Protein AF-Q08ZK6-F1 (afdb_monomer_lite)

Radius of gyration: 19.92 Å; chains: 1; bounding box: 46×36×58 Å

InterPro domains:
  IPR011989 Armadillo-like helical [G3DSA:1.25.10.10] (2-186)
  IPR016024 Armadillo-type fold [SSF48371] (41-168)

pLDDT: mean 95.24, std 6.04, range [53.47, 98.88]

Secondary structure (DSSP, 8-state):
---HHHHHHHHGGGG---SSHHHHHHHHHHHHHHHHTTGGGGHHHHHHHHHH-SS-HHHHHHHHHHHS-HHHHHHHHHHHHHHHTTS--S-SHHHHHHHHHHTT---TTHHHHHGGGGG-S-HHHHHHHHHHHGGGT-GGGHHHHHHHHH-TTS-HHHHHHHHHHHHHHT-B-TTTHHHHHHH--TTEEE-TTSBEEEPP-

Sequence (201 aa):
MKYPEAVTVLLARFTITVDPLTTDADEKEHVFGLIKGFGKDAIAPLQDFLRKSDQAASWALRLLGELLSEPEVIGVCVDTLTHLSTHYTRDPEKKVVLLHHVTDKQDPRIAPAVLPFLEDMSDDVKIAALKALAPMNHEPAREPILRLLTADDTARRVQTAALAALQSSGFGVQGYREKVEALLVDPYVLDKQGVVVKRQA

Foldseek 3Di:
DDDLVVLLVLLVLQVDQDPPNVVSVVSNVVSLVVLLVVAPSNLVSLLVCLQPPPPDLVSSLVSCVSRDDPVVSLVSLLVSLQVPLPDDDPDCVSLLNSLQSLAPPDDPSVLVSLLSQLVPPDLSSVLSSLRRCLQVLPVVNLVSLLCLLQPPPRDPVSNVSSLVSQQSSQRACPPCQVSVQVRDDPQWDQDPRRGIHGPDD

Organism: Stigmatella aurantiaca (strain DW4/3-1) (NCBI:txid378806)

Structure (mmCIF, N/CA/C/O backbone):
data_AF-Q08ZK6-F1
#
_entry.id   AF-Q08ZK6-F1
#
loop_
_atom_site.group_PDB
_atom_site.id
_atom_site.type_symbol
_atom_site.label_atom_id
_atom_site.label_alt_id
_atom_site.label_comp_id
_atom_site.label_asym_id
_atom_site.label_entity_id
_atom_site.label_seq_id
_atom_site.pdbx_PDB_ins_code
_atom_site.Cartn_x
_atom_site.Cartn_y
_atom_site.Cartn_z
_atom_site.occupancy
_atom_site.B_iso_or_equiv
_atom_site.auth_seq_id
_atom_site.auth_comp_id
_atom_site.auth_asym_id
_atom_site.auth_atom_id
_atom_site.pdbx_PDB_model_num
ATOM 1 N N . MET A 1 1 ? 25.333 -1.540 -29.592 1.00 53.47 1 MET A N 1
ATOM 2 C CA . MET A 1 1 ? 25.524 -0.300 -28.811 1.00 53.47 1 MET A CA 1
ATOM 3 C C . MET A 1 1 ? 24.286 -0.134 -27.946 1.00 53.47 1 MET A C 1
ATOM 5 O O . MET A 1 1 ? 23.197 -0.184 -28.501 1.00 53.47 1 MET A O 1
ATOM 9 N N . LYS A 1 2 ? 24.422 -0.078 -26.617 1.00 63.12 2 LYS A N 1
ATOM 10 C CA . LYS A 1 2 ? 23.295 0.185 -25.711 1.00 63.12 2 LYS A CA 1
ATOM 11 C C . LYS A 1 2 ? 23.270 1.689 -25.457 1.00 63.12 2 LYS A C 1
ATOM 13 O O . LYS A 1 2 ? 24.250 2.212 -24.939 1.00 63.12 2 LYS A O 1
ATOM 18 N N . TYR A 1 3 ? 22.207 2.365 -25.876 1.00 77.69 3 TYR A N 1
ATOM 19 C CA . TYR A 1 3 ? 21.992 3.784 -25.590 1.00 77.69 3 TYR A CA 1
ATOM 20 C C . TYR A 1 3 ? 21.091 3.875 -24.356 1.00 77.69 3 TYR A C 1
ATOM 22 O O . TYR A 1 3 ? 19.959 3.394 -24.439 1.00 77.69 3 TYR A O 1
ATOM 30 N N . PRO A 1 4 ? 21.555 4.408 -23.213 1.00 66.75 4 PRO A N 1
ATOM 31 C CA . PRO A 1 4 ? 20.736 4.520 -22.003 1.00 66.75 4 PRO A CA 1
ATOM 32 C C . PRO A 1 4 ? 19.403 5.249 -22.239 1.00 66.75 4 PRO A C 1
ATOM 34 O O . PRO A 1 4 ? 18.385 4.898 -21.646 1.00 66.75 4 PRO A O 1
ATOM 37 N N . GLU A 1 5 ? 19.375 6.197 -23.179 1.00 81.19 5 GLU A N 1
ATOM 38 C CA . GLU A 1 5 ? 18.183 6.942 -23.593 1.00 81.19 5 GLU A CA 1
ATOM 39 C C . GLU A 1 5 ? 17.098 6.040 -24.202 1.00 81.19 5 GLU A C 1
ATOM 41 O O . GLU A 1 5 ? 15.910 6.360 -24.128 1.00 81.19 5 GLU A O 1
ATOM 46 N N . ALA A 1 6 ? 17.483 4.887 -24.763 1.00 90.50 6 ALA A N 1
ATOM 47 C CA . ALA A 1 6 ? 16.541 3.919 -25.316 1.00 90.50 6 ALA A CA 1
ATOM 48 C C . ALA A 1 6 ? 15.639 3.318 -24.231 1.00 90.50 6 ALA A C 1
ATOM 50 O O . ALA A 1 6 ? 14.474 3.039 -24.507 1.00 90.50 6 ALA A O 1
ATOM 51 N N . VAL A 1 7 ? 16.134 3.164 -22.995 1.00 93.19 7 VAL A N 1
ATOM 52 C CA . VAL A 1 7 ? 15.332 2.623 -21.886 1.00 93.19 7 VAL A CA 1
ATOM 53 C C . VAL A 1 7 ? 14.138 3.531 -21.604 1.00 93.19 7 VAL A C 1
ATOM 55 O O . VAL A 1 7 ? 13.018 3.045 -21.491 1.00 93.19 7 VAL A O 1
ATOM 58 N N . THR A 1 8 ? 14.341 4.849 -21.577 1.00 92.38 8 THR A N 1
ATOM 59 C CA . THR A 1 8 ? 13.262 5.823 -21.352 1.00 92.38 8 THR A CA 1
ATOM 60 C C . THR A 1 8 ? 12.177 5.739 -22.426 1.00 92.38 8 THR A C 1
ATOM 62 O O . THR A 1 8 ? 10.989 5.777 -22.110 1.00 92.38 8 THR A O 1
ATOM 65 N N . VAL A 1 9 ? 12.568 5.584 -23.695 1.00 93.75 9 VAL A N 1
ATOM 66 C CA . VAL A 1 9 ? 11.616 5.442 -24.811 1.00 93.75 9 VAL A CA 1
ATOM 67 C C . VAL A 1 9 ? 10.853 4.120 -24.722 1.00 93.75 9 VAL A C 1
ATOM 69 O O . VAL A 1 9 ? 9.641 4.092 -24.924 1.00 93.75 9 VAL A O 1
ATOM 72 N N . LEU A 1 10 ? 11.543 3.030 -24.381 1.00 96.00 10 LEU A N 1
ATOM 73 C CA . LEU A 1 10 ? 10.921 1.722 -24.188 1.00 96.00 10 LEU A CA 1
ATOM 74 C C . LEU A 1 10 ? 9.922 1.742 -23.022 1.00 96.00 10 LEU A C 1
ATOM 76 O O . LEU A 1 10 ? 8.823 1.214 -23.160 1.00 96.00 10 LEU A O 1
ATOM 80 N N . LEU A 1 11 ? 10.245 2.416 -21.915 1.00 96.19 11 LEU A N 1
ATOM 81 C CA . LEU A 1 11 ? 9.348 2.551 -20.761 1.00 96.19 11 LEU A CA 1
ATOM 82 C C . LEU A 1 11 ? 8.026 3.246 -21.113 1.00 96.19 11 LEU A C 1
ATOM 84 O O . LEU A 1 11 ? 6.979 2.858 -20.598 1.00 96.19 11 LEU A O 1
ATOM 88 N N . ALA A 1 12 ? 8.041 4.204 -22.045 1.00 94.69 12 ALA A N 1
ATOM 89 C CA . ALA A 1 12 ? 6.823 4.858 -22.526 1.00 94.69 12 ALA A CA 1
ATOM 90 C C . ALA A 1 12 ? 5.851 3.892 -23.233 1.00 94.69 12 ALA A C 1
ATOM 92 O O . ALA A 1 12 ? 4.665 4.189 -23.347 1.00 94.69 12 ALA A O 1
ATOM 93 N N . ARG A 1 13 ? 6.298 2.710 -23.686 1.00 95.06 13 ARG A N 1
ATOM 94 C CA . ARG A 1 13 ? 5.378 1.700 -24.236 1.00 95.06 13 ARG A CA 1
ATOM 95 C C . ARG A 1 13 ? 4.473 1.085 -23.178 1.00 95.06 13 ARG A C 1
ATOM 97 O O . ARG A 1 13 ? 3.356 0.708 -23.513 1.00 95.06 13 ARG A O 1
ATOM 104 N N . PHE A 1 14 ? 4.884 1.041 -21.909 1.00 96.38 14 PHE A N 1
ATOM 105 C CA . PHE A 1 14 ? 4.021 0.513 -20.850 1.00 96.38 14 PHE A CA 1
ATOM 106 C C . PHE A 1 14 ? 2.794 1.389 -20.570 1.00 96.38 14 PHE A C 1
ATOM 108 O O . PHE A 1 14 ? 1.815 0.890 -20.021 1.00 96.38 14 PHE A O 1
ATOM 115 N N . THR A 1 15 ? 2.820 2.663 -20.974 1.00 94.81 15 THR A N 1
ATOM 116 C CA . THR A 1 15 ? 1.708 3.612 -20.798 1.00 94.81 15 THR A CA 1
ATOM 117 C C . THR A 1 15 ? 0.755 3.642 -21.995 1.00 94.81 15 THR A C 1
ATOM 119 O O . THR A 1 15 ? -0.160 4.459 -22.046 1.00 94.81 15 THR A O 1
ATOM 122 N N . ILE A 1 16 ? 0.983 2.794 -23.000 1.00 94.38 16 ILE A N 1
ATOM 123 C CA . ILE A 1 16 ? 0.161 2.704 -24.208 1.00 94.38 16 ILE A CA 1
ATOM 124 C C . ILE A 1 16 ? -0.621 1.394 -24.143 1.00 94.38 16 ILE A C 1
ATOM 126 O O . ILE A 1 16 ? -0.106 0.391 -23.660 1.00 94.38 16 ILE A O 1
ATOM 130 N N . THR A 1 17 ? -1.879 1.420 -24.581 1.00 94.31 17 THR A N 1
ATOM 131 C CA . THR A 1 17 ? -2.719 0.222 -24.717 1.00 94.31 17 THR A CA 1
ATOM 132 C C . THR A 1 17 ? -3.021 0.004 -26.192 1.00 94.31 17 THR A C 1
ATOM 134 O O . THR A 1 17 ? -3.400 0.954 -26.880 1.00 94.31 17 THR A O 1
ATOM 137 N N . VAL A 1 18 ? -2.827 -1.222 -26.673 1.00 93.25 18 VAL A N 1
ATOM 138 C CA . VAL A 1 18 ? -3.078 -1.625 -28.064 1.00 93.25 18 VAL A CA 1
ATOM 139 C C . VAL A 1 18 ? -4.206 -2.662 -28.129 1.00 93.25 18 VAL A C 1
ATOM 141 O O . VAL A 1 18 ? -4.306 -3.541 -27.278 1.00 93.25 18 VAL A O 1
ATOM 144 N N . ASP A 1 19 ? -5.057 -2.576 -29.152 1.00 92.12 19 ASP A N 1
ATOM 145 C CA . ASP A 1 19 ? -6.056 -3.607 -29.444 1.00 92.12 19 ASP A CA 1
ATOM 146 C C . ASP A 1 19 ? -5.543 -4.586 -30.518 1.00 92.12 19 ASP A C 1
ATOM 148 O O . ASP A 1 19 ? -5.014 -4.138 -31.540 1.00 92.12 19 ASP A O 1
ATOM 152 N N . PRO A 1 20 ? -5.730 -5.911 -30.346 1.00 94.06 20 PRO A N 1
ATOM 153 C CA . PRO A 1 20 ? -6.363 -6.566 -29.197 1.00 94.06 20 PRO A CA 1
ATOM 154 C C . PRO A 1 20 ? -5.432 -6.640 -27.971 1.00 94.06 20 PRO A C 1
ATOM 156 O O . PRO A 1 20 ? -4.213 -6.720 -28.113 1.00 94.06 20 PRO A O 1
ATOM 159 N N . LEU A 1 21 ? -6.009 -6.725 -26.764 1.00 93.88 21 LEU A N 1
ATOM 160 C CA . LEU A 1 21 ? -5.254 -6.772 -25.496 1.00 93.88 21 LEU A CA 1
ATOM 161 C C . LEU A 1 21 ? -4.231 -7.921 -25.397 1.00 93.88 21 LEU A C 1
ATOM 163 O O . LEU A 1 21 ? -3.272 -7.825 -24.638 1.00 93.88 21 LEU A O 1
ATOM 167 N N . THR A 1 22 ? -4.406 -9.003 -26.160 1.00 94.31 22 THR A N 1
ATOM 168 C CA . THR A 1 22 ? -3.402 -10.075 -26.264 1.00 94.31 22 THR A CA 1
ATOM 169 C C . THR A 1 22 ? -2.115 -9.577 -26.917 1.00 94.31 22 THR A C 1
ATOM 171 O O . THR A 1 22 ? -1.029 -9.862 -26.427 1.00 94.31 22 THR A O 1
ATOM 174 N N . THR A 1 23 ? -2.232 -8.785 -27.985 1.00 94.62 23 THR A N 1
ATOM 175 C CA . THR A 1 23 ? -1.085 -8.189 -28.679 1.00 94.62 23 THR A CA 1
ATOM 176 C C . THR A 1 23 ? -0.406 -7.135 -27.811 1.00 94.62 23 THR A C 1
ATOM 178 O O . THR A 1 23 ? 0.817 -7.097 -27.762 1.00 94.62 23 THR A O 1
ATOM 181 N N . ASP A 1 24 ? -1.172 -6.330 -27.070 1.00 95.75 24 ASP A N 1
ATOM 182 C CA . ASP A 1 24 ? -0.612 -5.383 -26.097 1.00 95.75 24 ASP A CA 1
ATOM 183 C C . ASP A 1 24 ? 0.221 -6.076 -25.014 1.00 95.75 24 ASP A C 1
ATOM 185 O O . ASP A 1 24 ? 1.331 -5.637 -24.706 1.00 95.75 24 ASP A O 1
ATOM 189 N N . ALA A 1 25 ? -0.289 -7.183 -24.467 1.00 93.94 25 ALA A N 1
ATOM 190 C CA . ALA A 1 25 ? 0.433 -7.968 -23.474 1.00 93.94 25 ALA A CA 1
ATOM 191 C C . ALA A 1 25 ? 1.744 -8.534 -24.046 1.00 93.94 25 ALA A C 1
ATOM 193 O O . ALA A 1 25 ? 2.796 -8.368 -23.424 1.00 93.94 25 ALA A O 1
ATOM 194 N N . ASP A 1 26 ? 1.702 -9.127 -25.243 1.00 96.56 26 ASP A N 1
ATOM 195 C CA . ASP A 1 26 ? 2.887 -9.671 -25.917 1.00 96.56 26 ASP A CA 1
ATOM 196 C C . ASP A 1 26 ? 3.926 -8.575 -26.223 1.00 96.56 26 ASP A C 1
ATOM 198 O O . ASP A 1 26 ? 5.124 -8.762 -25.989 1.00 96.56 26 ASP A O 1
ATOM 202 N N . GLU A 1 27 ? 3.486 -7.402 -26.694 1.00 96.00 27 GLU A N 1
ATOM 203 C CA . GLU A 1 27 ? 4.362 -6.248 -26.931 1.00 96.00 27 GLU A CA 1
ATOM 204 C C . GLU A 1 27 ? 5.029 -5.768 -25.638 1.00 96.00 27 GLU A C 1
ATOM 206 O O . GLU A 1 27 ? 6.239 -5.523 -25.620 1.00 96.00 27 GLU A O 1
ATOM 211 N N . LYS A 1 28 ? 4.269 -5.638 -24.545 1.00 97.44 28 LYS A N 1
ATOM 212 C CA . LYS A 1 28 ? 4.807 -5.190 -23.253 1.00 97.44 28 LYS A CA 1
ATOM 213 C C . LYS A 1 28 ? 5.785 -6.203 -22.669 1.00 97.44 28 LYS A C 1
ATOM 215 O O . LYS A 1 28 ? 6.836 -5.796 -22.178 1.00 97.44 28 LYS A O 1
ATOM 220 N N . GLU A 1 29 ? 5.520 -7.501 -22.782 1.00 97.69 29 GLU A N 1
ATOM 221 C CA . GLU A 1 29 ? 6.478 -8.536 -22.366 1.00 97.69 29 GLU A CA 1
ATOM 222 C C . GLU A 1 29 ? 7.741 -8.541 -23.244 1.00 97.69 29 GLU A C 1
ATOM 224 O O . GLU A 1 29 ? 8.859 -8.691 -22.741 1.00 97.69 29 GLU A O 1
ATOM 229 N N . HIS A 1 30 ? 7.616 -8.276 -24.548 1.00 97.62 30 HIS A N 1
ATOM 230 C CA . HIS A 1 30 ? 8.788 -8.092 -25.404 1.00 97.62 30 HIS A CA 1
ATOM 231 C C . HIS A 1 30 ? 9.624 -6.875 -24.970 1.00 97.62 30 HIS A C 1
ATOM 233 O O . HIS A 1 30 ? 10.839 -6.989 -24.778 1.00 97.62 30 HIS A O 1
ATOM 239 N N . VAL A 1 31 ? 8.979 -5.725 -24.745 1.00 97.62 31 VAL A N 1
ATOM 240 C CA . VAL A 1 31 ? 9.619 -4.500 -24.236 1.00 97.62 31 VAL A CA 1
ATOM 241 C C . VAL A 1 31 ? 10.277 -4.739 -22.876 1.00 97.62 31 VAL A C 1
ATOM 243 O O . VAL A 1 31 ? 11.400 -4.283 -22.652 1.00 97.62 31 VAL A O 1
ATOM 246 N N . PHE A 1 32 ? 9.632 -5.500 -21.991 1.00 98.38 32 PHE A N 1
ATOM 247 C CA . PHE A 1 32 ? 10.193 -5.917 -20.708 1.00 98.38 32 PHE A CA 1
ATOM 248 C C . PHE A 1 32 ? 11.519 -6.659 -20.896 1.00 98.38 32 PHE A C 1
ATOM 250 O O . PHE A 1 32 ? 12.527 -6.294 -20.286 1.00 98.38 32 PHE A O 1
ATOM 257 N N . GLY A 1 33 ? 11.554 -7.654 -21.788 1.00 97.88 33 GLY A N 1
ATOM 258 C CA . GLY A 1 33 ? 12.772 -8.397 -22.115 1.00 97.88 33 GLY A CA 1
ATOM 259 C C . GLY A 1 33 ? 13.885 -7.502 -22.669 1.00 97.88 33 GLY A C 1
ATOM 260 O O . GLY A 1 33 ? 15.042 -7.628 -22.255 1.00 97.88 33 GLY A O 1
ATOM 261 N N . LEU A 1 34 ? 13.536 -6.554 -23.546 1.00 96.88 34 LEU A N 1
ATOM 262 C CA . LEU A 1 34 ? 1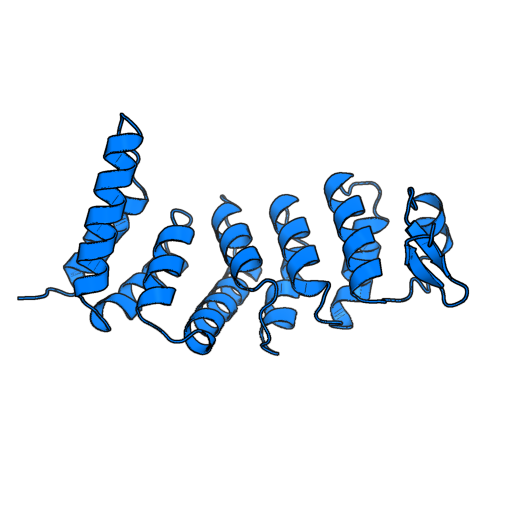4.487 -5.580 -24.088 1.00 96.88 34 LEU A CA 1
ATOM 263 C C . LEU A 1 34 ? 15.094 -4.712 -22.983 1.00 96.88 34 LEU A C 1
ATOM 265 O O . LEU A 1 34 ? 16.318 -4.628 -22.904 1.00 96.88 34 LEU A O 1
ATOM 269 N N . ILE A 1 35 ? 14.269 -4.116 -22.112 1.00 97.31 35 ILE A N 1
ATOM 270 C CA . ILE A 1 35 ? 14.733 -3.258 -21.008 1.00 97.31 35 ILE A CA 1
ATOM 271 C C . ILE A 1 35 ? 15.581 -4.061 -20.019 1.00 97.31 35 ILE A C 1
ATOM 273 O O . ILE A 1 35 ? 16.674 -3.624 -19.659 1.00 97.31 35 ILE A O 1
ATOM 277 N N . LYS A 1 36 ? 15.140 -5.264 -19.631 1.00 97.38 36 LYS A N 1
ATOM 278 C CA . LYS A 1 36 ? 15.920 -6.163 -18.766 1.00 97.38 36 LYS A CA 1
ATOM 279 C C . LYS A 1 36 ? 17.303 -6.449 -19.359 1.00 97.38 36 LYS A C 1
ATOM 281 O O . LYS A 1 36 ? 18.294 -6.474 -18.631 1.00 97.38 36 LYS A O 1
ATOM 286 N N . GLY A 1 37 ? 17.395 -6.585 -20.683 1.00 95.81 37 GLY A N 1
ATOM 287 C CA . GLY A 1 37 ? 18.652 -6.762 -21.410 1.00 95.81 37 GLY A CA 1
ATOM 288 C C . GLY A 1 37 ? 19.669 -5.630 -21.217 1.00 95.81 37 GLY A C 1
ATOM 289 O O . GLY A 1 37 ? 20.866 -5.866 -21.402 1.00 95.81 37 GLY A O 1
ATOM 290 N N . PHE A 1 38 ? 19.251 -4.425 -20.809 1.00 95.25 38 PHE A N 1
ATOM 291 C CA . PHE A 1 38 ? 20.162 -3.328 -20.452 1.00 95.25 38 PHE A CA 1
ATOM 292 C C . PHE A 1 38 ? 20.848 -3.539 -19.096 1.00 95.25 38 PHE A C 1
ATOM 294 O O . PHE A 1 38 ? 21.932 -2.997 -18.889 1.00 95.25 38 PHE A O 1
ATOM 301 N N . GLY A 1 39 ? 20.319 -4.394 -18.218 1.00 95.44 39 GLY A N 1
ATOM 302 C CA . GLY A 1 39 ? 20.923 -4.679 -16.919 1.00 95.44 39 GLY A CA 1
ATOM 303 C C . GLY A 1 39 ? 20.927 -3.446 -16.012 1.00 95.44 39 GLY A C 1
ATOM 304 O O . GLY A 1 39 ? 19.934 -2.728 -15.925 1.00 95.44 39 GLY A O 1
ATOM 305 N N . LYS A 1 40 ? 22.059 -3.178 -15.349 1.00 94.12 40 LYS A N 1
ATOM 306 C CA . LYS A 1 40 ? 22.180 -2.067 -14.387 1.00 94.12 40 LYS A CA 1
ATOM 307 C C . LYS A 1 40 ? 21.902 -0.690 -14.997 1.00 94.12 40 LYS A C 1
ATOM 309 O O . LYS A 1 40 ? 21.397 0.183 -14.297 1.00 94.12 40 LYS A O 1
ATOM 314 N N . ASP A 1 41 ? 22.149 -0.521 -16.294 1.00 94.06 41 ASP A N 1
ATOM 315 C CA . ASP A 1 41 ? 21.904 0.739 -17.005 1.00 94.06 41 ASP A CA 1
ATOM 316 C C . ASP A 1 41 ? 20.407 1.105 -17.063 1.00 94.06 41 ASP A C 1
ATOM 318 O O . ASP A 1 41 ? 20.066 2.267 -17.274 1.00 94.06 41 ASP A O 1
ATOM 322 N N . ALA A 1 42 ? 19.498 0.143 -16.843 1.00 96.12 42 ALA A N 1
ATOM 323 C CA . ALA A 1 42 ? 18.058 0.395 -16.795 1.00 96.12 42 ALA A CA 1
ATOM 324 C C . ALA A 1 42 ? 17.555 0.903 -15.433 1.00 96.12 42 ALA A C 1
ATOM 326 O O . ALA A 1 42 ? 16.453 1.448 -15.368 1.00 96.12 42 ALA A O 1
ATOM 327 N N . ILE A 1 43 ? 18.332 0.760 -14.352 1.00 96.50 43 ILE A N 1
ATOM 328 C CA . ILE A 1 43 ? 17.864 1.036 -12.982 1.00 96.50 43 ILE A CA 1
ATOM 329 C C . ILE A 1 43 ? 17.509 2.516 -12.796 1.00 96.50 43 ILE A C 1
ATOM 331 O O . ILE A 1 43 ? 16.408 2.828 -12.347 1.00 96.50 43 ILE A O 1
ATOM 335 N N . ALA A 1 44 ? 18.410 3.432 -13.164 1.00 95.44 44 ALA A N 1
ATOM 336 C CA . ALA A 1 44 ? 18.159 4.864 -13.004 1.00 95.44 44 ALA A CA 1
ATOM 337 C C . ALA A 1 44 ? 16.959 5.346 -13.852 1.00 95.44 44 ALA A C 1
ATOM 339 O O . ALA A 1 44 ? 16.072 5.987 -13.287 1.00 95.44 44 ALA A O 1
ATOM 340 N N . PRO A 1 45 ? 16.829 4.980 -15.148 1.00 95.88 45 PRO A N 1
ATOM 341 C CA . PRO A 1 45 ? 15.619 5.259 -15.925 1.00 95.88 45 PRO A CA 1
ATOM 342 C C . PRO A 1 45 ? 14.322 4.708 -15.311 1.00 95.88 45 PRO A C 1
ATOM 344 O O . PRO A 1 45 ? 13.296 5.383 -15.352 1.00 95.88 45 PRO A O 1
ATOM 347 N N . LEU A 1 46 ? 14.352 3.506 -14.721 1.00 96.81 46 LEU A N 1
ATOM 348 C CA . LEU A 1 46 ? 13.194 2.902 -14.048 1.00 96.81 46 LEU A CA 1
ATOM 349 C C . LEU A 1 46 ? 12.768 3.687 -12.800 1.00 96.81 46 LEU A C 1
ATOM 351 O O . LEU A 1 46 ? 11.577 3.934 -12.603 1.00 96.81 46 LEU A O 1
ATOM 355 N N . GLN A 1 47 ? 13.730 4.103 -11.973 1.00 96.25 47 GLN A N 1
ATOM 356 C CA . GLN A 1 47 ? 13.470 4.938 -10.795 1.00 96.25 47 GLN A CA 1
ATOM 357 C C . GLN A 1 47 ? 12.910 6.309 -11.197 1.00 96.25 47 GLN A C 1
ATOM 359 O O . GLN A 1 47 ? 11.942 6.794 -10.606 1.00 96.25 47 GLN A O 1
ATOM 364 N N . ASP A 1 48 ? 13.471 6.910 -12.246 1.00 95.06 48 ASP A N 1
ATOM 365 C CA . ASP A 1 48 ? 12.984 8.163 -12.820 1.00 95.06 48 ASP A CA 1
ATOM 366 C C . ASP A 1 48 ? 11.561 8.034 -13.369 1.00 95.06 48 ASP A C 1
ATOM 368 O O . ASP A 1 48 ? 10.733 8.926 -13.168 1.00 95.06 48 ASP A O 1
ATOM 372 N N . PHE A 1 49 ? 11.261 6.919 -14.035 1.00 95.38 49 PHE A N 1
ATOM 373 C CA . PHE A 1 49 ? 9.928 6.621 -14.539 1.00 95.38 49 PHE A CA 1
ATOM 374 C C . PHE A 1 49 ? 8.912 6.491 -13.400 1.00 95.38 49 PHE A C 1
ATOM 376 O O . PHE A 1 49 ? 7.877 7.150 -13.455 1.00 95.38 49 PHE A O 1
ATOM 383 N N . LEU A 1 50 ? 9.223 5.743 -12.333 1.00 94.19 50 LEU A N 1
ATOM 384 C CA . LEU A 1 50 ? 8.354 5.639 -11.149 1.00 94.19 50 LEU A CA 1
ATOM 385 C C . LEU A 1 50 ? 8.080 6.999 -10.493 1.00 94.19 50 LEU A C 1
ATOM 387 O O . LEU A 1 50 ? 6.961 7.260 -10.040 1.00 94.19 50 LEU A O 1
ATOM 391 N N . ARG A 1 51 ? 9.083 7.883 -10.468 1.00 91.44 51 ARG A N 1
ATOM 392 C CA . ARG A 1 51 ? 8.941 9.241 -9.931 1.00 91.44 51 ARG A CA 1
ATOM 393 C C . ARG A 1 51 ? 8.033 10.114 -10.800 1.00 91.44 51 ARG A C 1
ATOM 395 O O . ARG A 1 51 ? 7.229 10.862 -10.258 1.00 91.44 51 ARG A O 1
ATOM 402 N N . LYS A 1 52 ? 8.168 10.040 -12.128 1.00 91.12 52 LYS A N 1
ATOM 403 C CA . LYS A 1 52 ? 7.542 10.983 -13.078 1.00 91.12 52 LYS A CA 1
ATOM 404 C C . LYS A 1 52 ? 6.191 10.520 -13.636 1.00 91.12 52 LYS A C 1
ATOM 406 O O . LYS A 1 52 ? 5.339 11.358 -13.905 1.00 91.12 52 LYS A O 1
ATOM 411 N N . SER A 1 53 ? 6.001 9.219 -13.851 1.00 91.38 53 SER A N 1
ATOM 412 C CA . SER A 1 53 ? 4.809 8.645 -14.493 1.00 91.38 53 SER A CA 1
ATOM 413 C C . SER A 1 53 ? 3.866 8.066 -13.457 1.00 91.38 53 SER A C 1
ATOM 415 O O . SER A 1 53 ? 4.293 7.212 -12.692 1.00 91.38 53 SER A O 1
ATOM 417 N N . ASP A 1 54 ? 2.593 8.465 -13.442 1.00 89.44 54 ASP A N 1
ATOM 418 C CA . ASP A 1 54 ? 1.564 7.850 -12.583 1.00 89.44 54 ASP A CA 1
ATOM 419 C C . ASP A 1 54 ? 1.097 6.471 -13.063 1.00 89.44 54 ASP A C 1
ATOM 421 O O . ASP A 1 54 ? 0.539 5.707 -12.282 1.00 89.44 54 ASP A O 1
ATOM 425 N N . GLN A 1 55 ? 1.399 6.124 -14.312 1.00 92.19 55 GLN A N 1
ATOM 426 C CA . GLN A 1 55 ? 0.978 4.880 -14.943 1.00 92.19 55 GLN A CA 1
ATOM 427 C C . GLN A 1 55 ? 2.078 3.821 -14.921 1.00 92.19 55 GLN A C 1
ATOM 429 O O . GLN A 1 55 ? 3.271 4.134 -14.865 1.00 92.19 55 GLN A O 1
ATOM 434 N N . ALA A 1 56 ? 1.658 2.561 -15.055 1.00 94.06 56 ALA A N 1
ATOM 435 C CA . ALA A 1 56 ? 2.529 1.408 -15.278 1.00 94.06 56 ALA A CA 1
ATOM 436 C C . ALA A 1 56 ? 3.596 1.176 -14.190 1.00 94.06 56 ALA A C 1
ATOM 438 O O . ALA A 1 56 ? 4.658 0.601 -14.446 1.00 94.06 56 ALA A O 1
ATOM 439 N N . ALA A 1 57 ? 3.295 1.563 -12.948 1.00 95.81 57 ALA A N 1
ATOM 440 C CA . ALA A 1 57 ? 4.166 1.308 -11.803 1.00 95.81 57 ALA A CA 1
ATOM 441 C C . ALA A 1 57 ? 4.444 -0.194 -11.599 1.00 95.81 57 ALA A C 1
ATOM 443 O O . ALA A 1 57 ? 5.545 -0.571 -11.203 1.00 95.81 57 ALA A O 1
ATOM 444 N N . SER A 1 58 ? 3.477 -1.060 -11.927 1.00 96.44 58 SER A N 1
ATOM 445 C CA . SER A 1 58 ? 3.612 -2.519 -11.833 1.00 96.44 58 SER A CA 1
ATOM 446 C C . SER A 1 58 ? 4.706 -3.069 -12.754 1.00 96.44 58 SER A C 1
ATOM 448 O O . SER A 1 58 ? 5.503 -3.900 -12.324 1.00 96.44 58 SER A O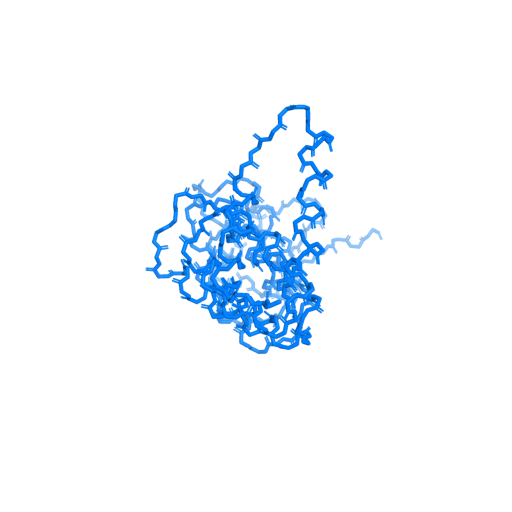 1
ATOM 450 N N . TRP A 1 59 ? 4.807 -2.569 -13.989 1.00 97.75 59 TRP A N 1
ATOM 451 C CA . TRP A 1 59 ? 5.860 -2.950 -14.936 1.00 97.75 59 TRP A CA 1
ATOM 452 C C . TRP A 1 59 ? 7.242 -2.506 -14.464 1.00 97.75 59 TRP A C 1
ATOM 454 O O . TRP A 1 59 ? 8.187 -3.295 -14.485 1.00 97.75 59 TRP A O 1
ATOM 464 N N . ALA A 1 60 ? 7.350 -1.264 -13.989 1.00 97.25 60 ALA A N 1
ATOM 465 C CA . ALA A 1 60 ? 8.611 -0.736 -13.488 1.00 97.25 60 ALA A CA 1
ATOM 466 C C . ALA A 1 60 ? 9.096 -1.491 -12.238 1.00 97.25 60 ALA A C 1
ATOM 468 O O . ALA A 1 60 ? 10.266 -1.862 -12.170 1.00 97.25 60 ALA A O 1
ATOM 469 N N . LEU A 1 61 ? 8.204 -1.798 -11.288 1.00 97.75 61 LEU A N 1
ATOM 470 C CA . LEU A 1 61 ? 8.554 -2.607 -10.114 1.00 97.75 61 LEU A CA 1
ATOM 471 C C . LEU A 1 61 ? 8.939 -4.042 -10.479 1.00 97.75 61 LEU A C 1
ATOM 473 O O . LEU A 1 61 ? 9.908 -4.555 -9.923 1.00 97.75 61 LEU A O 1
ATOM 477 N N . ARG A 1 62 ? 8.234 -4.682 -11.425 1.00 98.06 62 ARG A N 1
ATOM 478 C CA . ARG A 1 62 ? 8.624 -6.011 -11.928 1.00 98.06 62 ARG A CA 1
ATOM 479 C C . ARG A 1 62 ? 10.040 -5.984 -12.507 1.00 98.06 62 ARG A C 1
ATOM 481 O O . ARG A 1 62 ? 10.838 -6.849 -12.172 1.00 98.06 62 ARG A O 1
ATOM 488 N N . LEU A 1 63 ? 10.374 -4.982 -13.326 1.00 98.38 63 LEU A N 1
ATOM 489 C CA . LEU A 1 63 ? 11.724 -4.836 -13.886 1.00 98.38 63 LEU A CA 1
ATOM 490 C C . LEU A 1 63 ? 12.778 -4.593 -12.804 1.00 98.38 63 LEU A C 1
ATOM 492 O O . LEU A 1 63 ? 13.843 -5.199 -12.856 1.00 98.38 63 LEU A O 1
ATOM 496 N N . LEU A 1 64 ? 12.491 -3.747 -11.812 1.00 98.25 64 LEU A N 1
ATOM 497 C CA . LEU A 1 64 ? 13.405 -3.529 -10.689 1.00 98.25 64 LEU A CA 1
ATOM 498 C C . LEU A 1 64 ? 13.643 -4.823 -9.899 1.00 98.25 64 LEU A C 1
ATOM 500 O O . LEU A 1 64 ? 14.787 -5.100 -9.561 1.00 98.25 64 LEU A O 1
ATOM 504 N N . GLY A 1 65 ? 12.615 -5.651 -9.688 1.00 97.94 65 GLY A N 1
ATOM 505 C CA . GLY A 1 65 ? 12.744 -6.969 -9.053 1.00 97.94 65 GLY A CA 1
ATOM 506 C C . GLY A 1 65 ? 13.629 -7.964 -9.810 1.00 97.94 65 GLY A C 1
ATOM 507 O O . GLY A 1 65 ? 14.242 -8.827 -9.194 1.00 97.94 65 GLY A O 1
ATOM 508 N N . GLU A 1 66 ? 13.749 -7.823 -11.131 1.00 98.25 66 GLU A N 1
ATOM 509 C CA . GLU A 1 66 ? 14.661 -8.635 -11.951 1.00 98.25 66 GLU A CA 1
ATOM 510 C C . GLU A 1 66 ? 16.107 -8.109 -11.960 1.00 98.25 66 GLU A C 1
ATOM 512 O O . GLU A 1 66 ? 17.018 -8.818 -12.392 1.00 98.25 66 GLU A O 1
ATOM 517 N N . LEU A 1 67 ? 16.322 -6.853 -11.553 1.00 98.00 67 LEU A N 1
ATOM 518 C CA . LEU A 1 67 ? 17.598 -6.137 -11.695 1.00 98.00 67 LEU A CA 1
ATOM 519 C C . LEU A 1 67 ? 18.280 -5.814 -10.360 1.00 98.00 67 LEU A C 1
ATOM 521 O O . LEU A 1 67 ? 19.485 -5.550 -10.343 1.00 98.00 67 LEU A O 1
ATOM 525 N N . LEU A 1 68 ? 17.522 -5.814 -9.268 1.00 98.31 68 LEU A N 1
ATOM 526 C CA . LEU A 1 68 ? 17.946 -5.444 -7.923 1.00 98.31 68 LEU A CA 1
ATOM 527 C C . LEU A 1 68 ? 17.644 -6.571 -6.933 1.00 98.31 68 LEU A C 1
ATOM 529 O O . LEU A 1 68 ? 16.777 -7.413 -7.158 1.00 98.31 68 LEU A O 1
ATOM 533 N N . SER A 1 69 ? 18.342 -6.564 -5.801 1.00 98.00 69 SER A N 1
ATOM 534 C CA . SER A 1 69 ? 17.978 -7.395 -4.652 1.00 98.00 69 SER A CA 1
ATOM 535 C C . SER A 1 69 ? 16.692 -6.894 -3.982 1.00 98.00 69 SER A C 1
ATOM 537 O O . SER A 1 69 ? 16.335 -5.720 -4.084 1.00 98.00 69 SER A O 1
ATOM 539 N N . GLU A 1 70 ? 16.003 -7.763 -3.238 1.00 97.31 70 GLU A N 1
ATOM 540 C CA . GLU A 1 70 ? 14.770 -7.387 -2.529 1.00 97.31 70 GLU A CA 1
ATOM 541 C C . GLU A 1 70 ? 14.942 -6.159 -1.602 1.00 97.31 70 GLU A C 1
ATOM 543 O O . GLU A 1 70 ? 14.120 -5.244 -1.697 1.00 97.31 70 GLU A O 1
ATOM 548 N N . PRO A 1 71 ? 16.010 -6.038 -0.781 1.00 98.00 71 PRO A N 1
ATOM 549 C CA . PRO A 1 71 ? 16.220 -4.844 0.045 1.00 98.00 71 PRO A CA 1
ATOM 550 C C . PRO A 1 71 ? 16.391 -3.546 -0.758 1.00 98.00 71 PRO A C 1
ATOM 552 O O . PRO A 1 71 ? 15.973 -2.476 -0.309 1.00 98.00 71 PRO A O 1
ATOM 555 N N . GLU A 1 72 ? 16.993 -3.621 -1.947 1.00 98.19 72 GLU A N 1
ATOM 556 C CA . GLU A 1 72 ? 17.147 -2.471 -2.844 1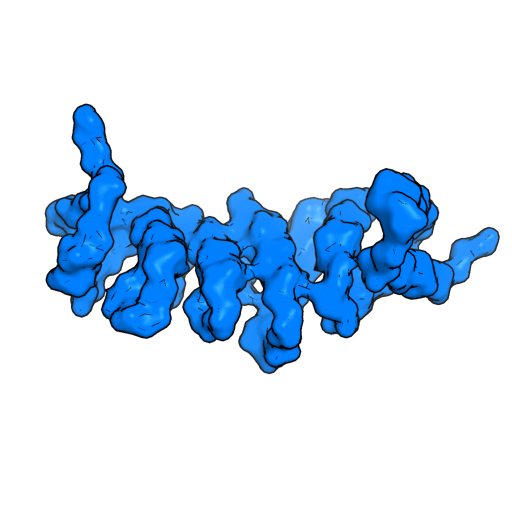.00 98.19 72 GLU A CA 1
ATOM 557 C C . GLU A 1 72 ? 15.799 -2.061 -3.454 1.00 98.19 72 GLU A C 1
ATOM 559 O O . GLU A 1 72 ? 15.483 -0.870 -3.482 1.00 98.19 72 GLU A O 1
ATOM 564 N N . VAL A 1 73 ? 14.964 -3.022 -3.874 1.00 98.31 73 VAL A N 1
ATOM 565 C CA . VAL A 1 73 ? 13.604 -2.740 -4.374 1.00 98.31 73 VAL A CA 1
ATOM 566 C C . VAL A 1 73 ? 12.725 -2.140 -3.277 1.00 98.31 73 VAL A C 1
ATOM 568 O O . VAL A 1 73 ? 12.013 -1.165 -3.530 1.00 98.31 73 VAL A O 1
ATOM 571 N N . ILE A 1 74 ? 12.811 -2.659 -2.047 1.00 98.50 74 ILE A N 1
ATOM 572 C CA . ILE A 1 74 ? 12.131 -2.076 -0.881 1.00 98.50 74 ILE A CA 1
ATOM 573 C C . ILE A 1 74 ? 12.590 -0.632 -0.667 1.00 98.50 74 ILE A C 1
ATOM 575 O O . ILE A 1 74 ? 11.748 0.239 -0.461 1.00 98.50 74 ILE A O 1
ATOM 579 N N . GLY A 1 75 ? 13.895 -0.356 -0.780 1.00 98.38 75 GLY A N 1
ATOM 580 C CA . GLY A 1 75 ? 14.434 1.005 -0.723 1.00 98.38 75 GLY A CA 1
ATOM 581 C C . GLY A 1 75 ? 13.775 1.937 -1.743 1.00 98.38 75 GLY A C 1
ATOM 582 O O . GLY A 1 75 ? 13.261 2.988 -1.369 1.00 98.38 75 GLY A O 1
ATOM 583 N N . VAL A 1 76 ? 13.684 1.511 -3.008 1.00 98.38 76 VAL A N 1
ATOM 584 C CA . VAL A 1 76 ? 12.997 2.284 -4.060 1.00 98.38 76 VAL A CA 1
ATOM 585 C C . VAL A 1 76 ? 11.519 2.507 -3.727 1.00 98.38 76 VAL A C 1
ATOM 587 O O . VAL A 1 76 ? 11.006 3.612 -3.924 1.00 98.38 76 VAL A O 1
ATOM 590 N N . CYS A 1 77 ? 10.825 1.491 -3.207 1.00 98.44 77 CYS A N 1
ATOM 591 C CA . CYS A 1 77 ? 9.419 1.614 -2.822 1.00 98.44 77 CYS A CA 1
ATOM 592 C C . CYS A 1 77 ? 9.228 2.611 -1.675 1.00 98.44 77 CYS A C 1
ATOM 594 O O . CYS A 1 77 ? 8.357 3.471 -1.766 1.00 98.44 77 CYS A O 1
ATOM 596 N N . VAL A 1 78 ? 10.054 2.529 -0.629 1.00 98.56 78 VAL A N 1
ATOM 597 C CA . VAL A 1 78 ? 10.035 3.438 0.528 1.00 98.56 78 VAL A CA 1
ATOM 598 C C . VAL A 1 78 ? 10.294 4.877 0.094 1.00 98.56 78 VAL A C 1
ATOM 600 O O . VAL A 1 78 ? 9.531 5.769 0.469 1.00 98.56 78 VAL A O 1
ATOM 603 N N . ASP A 1 79 ? 11.313 5.109 -0.734 1.00 98.12 79 ASP A N 1
ATOM 604 C CA . ASP A 1 79 ? 11.641 6.448 -1.234 1.00 98.12 79 ASP A CA 1
ATOM 605 C C . ASP A 1 79 ? 10.494 7.018 -2.081 1.00 98.12 79 ASP A C 1
ATOM 607 O O . ASP A 1 79 ? 10.126 8.190 -1.955 1.00 98.12 79 ASP A O 1
ATOM 611 N N . THR A 1 80 ? 9.882 6.176 -2.918 1.00 97.88 80 THR A N 1
ATOM 612 C CA . THR A 1 80 ? 8.757 6.575 -3.773 1.00 97.88 80 THR A CA 1
ATOM 613 C C . THR A 1 80 ? 7.501 6.857 -2.948 1.00 97.88 80 THR A C 1
ATOM 615 O O . THR A 1 80 ? 6.867 7.888 -3.150 1.00 97.88 80 THR A O 1
ATOM 618 N N . LEU A 1 81 ? 7.157 6.004 -1.978 1.00 98.19 81 LEU A N 1
ATOM 619 C CA . LEU A 1 81 ? 6.033 6.215 -1.058 1.00 98.19 81 LEU A CA 1
ATOM 620 C C . LEU A 1 81 ? 6.224 7.486 -0.219 1.00 98.19 81 LEU A C 1
ATOM 622 O O . LEU A 1 81 ? 5.303 8.290 -0.104 1.00 98.19 81 LEU A O 1
ATOM 626 N N . THR A 1 82 ? 7.433 7.725 0.289 1.00 97.81 82 THR A N 1
ATOM 627 C CA . THR A 1 82 ? 7.768 8.944 1.046 1.00 97.81 82 THR A CA 1
ATOM 628 C C . THR A 1 82 ? 7.607 10.204 0.195 1.00 97.81 82 THR A C 1
ATOM 630 O O . THR A 1 82 ? 7.139 11.235 0.671 1.00 97.81 82 THR A O 1
ATOM 633 N N . HIS A 1 83 ? 7.958 10.140 -1.090 1.00 95.88 83 HIS A N 1
ATOM 634 C CA . HIS A 1 83 ? 7.697 11.243 -2.009 1.00 95.88 83 HIS A CA 1
ATOM 635 C C . HIS A 1 83 ? 6.190 11.429 -2.254 1.00 95.88 83 HIS A C 1
ATOM 637 O O . HIS A 1 83 ? 5.672 12.536 -2.128 1.00 95.88 83 HIS A O 1
ATOM 643 N N . LEU A 1 84 ? 5.468 10.346 -2.544 1.00 96.25 84 LEU A N 1
ATOM 644 C CA . LEU A 1 84 ? 4.036 10.372 -2.855 1.00 96.25 84 LEU A CA 1
ATOM 645 C C . LEU A 1 84 ? 3.150 10.799 -1.678 1.00 96.25 84 LEU A C 1
ATOM 647 O O . LEU A 1 84 ? 2.052 11.295 -1.914 1.00 96.25 84 LEU A O 1
ATOM 651 N N . SER A 1 85 ? 3.595 10.632 -0.432 1.00 95.69 85 SER A N 1
ATOM 652 C CA . SER A 1 85 ? 2.832 11.070 0.746 1.00 95.69 85 SER A CA 1
ATOM 653 C C . SER A 1 85 ? 2.738 12.594 0.870 1.00 95.69 85 SER A C 1
ATOM 655 O O . SER A 1 85 ? 1.842 13.106 1.532 1.00 95.69 85 SER A O 1
ATOM 657 N N . THR A 1 86 ? 3.638 13.328 0.210 1.00 93.75 86 THR A N 1
ATOM 658 C CA . THR A 1 86 ? 3.694 14.799 0.237 1.00 93.75 86 THR A CA 1
ATOM 659 C C . THR A 1 86 ? 3.235 15.446 -1.070 1.00 93.75 86 THR A C 1
ATOM 661 O O . THR A 1 86 ? 3.235 16.670 -1.182 1.00 93.75 86 THR A O 1
ATOM 664 N N . HIS A 1 87 ? 2.831 14.644 -2.061 1.00 90.00 87 HIS A N 1
ATOM 665 C CA . HIS A 1 87 ? 2.463 15.113 -3.395 1.00 90.00 87 HIS A CA 1
ATOM 666 C C . HIS A 1 87 ? 1.078 14.604 -3.788 1.00 90.00 87 HIS A C 1
ATOM 668 O O . HIS A 1 87 ? 0.741 13.432 -3.620 1.00 90.00 87 HIS A O 1
ATOM 674 N N . TYR A 1 88 ? 0.268 15.493 -4.358 1.00 85.94 88 TYR A N 1
ATOM 675 C CA . TYR A 1 88 ? -1.005 15.099 -4.942 1.00 85.94 88 TYR A CA 1
ATOM 676 C C . TYR A 1 88 ? -0.766 14.223 -6.178 1.00 85.94 88 TYR A C 1
ATOM 678 O O . TYR A 1 88 ? -0.014 14.605 -7.075 1.00 85.94 88 TYR A O 1
ATOM 686 N N . THR A 1 89 ? -1.457 13.086 -6.250 1.00 84.75 89 THR A N 1
ATOM 687 C CA . THR A 1 89 ? -1.548 12.268 -7.462 1.00 84.75 89 THR A CA 1
ATOM 688 C C . THR A 1 89 ? -2.999 12.159 -7.880 1.00 84.75 89 THR A C 1
ATOM 690 O O . THR A 1 89 ? -3.886 11.978 -7.047 1.00 84.75 89 THR A O 1
ATOM 693 N N . ARG A 1 90 ? -3.248 12.273 -9.186 1.00 88.00 90 ARG A N 1
ATOM 694 C CA . ARG A 1 90 ? -4.600 12.115 -9.731 1.00 88.00 90 ARG A CA 1
ATOM 695 C C . ARG A 1 90 ? -5.036 10.654 -9.700 1.00 88.00 90 ARG A C 1
ATOM 697 O O . ARG A 1 90 ? -6.189 10.370 -9.396 1.00 88.00 90 ARG A O 1
ATOM 704 N N . ASP A 1 91 ? -4.121 9.763 -10.061 1.00 91.75 91 ASP A N 1
ATOM 705 C CA . ASP A 1 91 ? -4.365 8.330 -10.106 1.00 91.75 91 ASP A CA 1
ATOM 706 C C . ASP A 1 91 ? -3.818 7.666 -8.828 1.00 91.75 91 ASP A C 1
ATOM 708 O O . ASP A 1 91 ? -2.639 7.853 -8.496 1.00 91.75 91 ASP A O 1
ATOM 712 N N . PRO A 1 92 ? -4.645 6.932 -8.064 1.00 95.12 92 PRO A N 1
ATOM 713 C CA . PRO A 1 92 ? -4.182 6.193 -6.897 1.00 95.12 92 PRO A CA 1
ATOM 714 C C . PRO A 1 92 ? -3.432 4.896 -7.242 1.00 95.12 92 PRO A C 1
ATOM 716 O O . PRO A 1 92 ? -2.807 4.326 -6.345 1.00 95.12 92 PRO A O 1
ATOM 719 N N . GLU A 1 93 ? -3.475 4.410 -8.489 1.00 95.75 93 GLU A N 1
ATOM 720 C CA . GLU A 1 93 ? -2.970 3.083 -8.872 1.00 95.75 93 GLU A CA 1
ATOM 721 C C . GLU A 1 93 ? -1.514 2.867 -8.442 1.00 95.75 93 GLU A C 1
ATOM 723 O O . GLU A 1 93 ? -1.205 1.871 -7.786 1.00 95.75 93 GLU A O 1
ATOM 728 N N . LYS A 1 94 ? -0.623 3.827 -8.720 1.00 96.88 94 LYS A N 1
ATOM 729 C CA . LYS A 1 94 ? 0.787 3.747 -8.306 1.00 96.88 94 LYS A CA 1
ATOM 730 C C . LYS A 1 94 ? 0.936 3.539 -6.798 1.00 96.88 94 LYS A C 1
ATOM 732 O O . LYS A 1 94 ? 1.730 2.697 -6.378 1.00 96.88 94 LYS A O 1
ATOM 737 N N . LYS A 1 95 ? 0.184 4.290 -5.985 1.00 98.12 95 LYS A N 1
ATOM 738 C CA . LYS A 1 95 ? 0.218 4.167 -4.519 1.00 98.12 95 LYS A CA 1
ATOM 739 C C . LYS A 1 95 ? -0.215 2.764 -4.104 1.00 98.12 95 LYS A C 1
ATOM 741 O O . LYS A 1 95 ? 0.498 2.111 -3.352 1.00 98.12 95 LYS A O 1
ATOM 746 N N . VAL A 1 96 ? -1.326 2.268 -4.653 1.00 98.38 96 VAL A N 1
ATOM 747 C CA . VAL A 1 96 ? -1.839 0.917 -4.370 1.00 98.38 96 VAL A CA 1
ATOM 748 C C . VAL A 1 96 ? -0.817 -0.160 -4.749 1.00 98.38 96 VAL A C 1
ATOM 750 O O . VAL A 1 96 ? -0.553 -1.059 -3.953 1.00 98.38 96 VAL A O 1
ATOM 753 N N . VAL A 1 97 ? -0.195 -0.053 -5.926 1.00 98.38 97 VAL A N 1
ATOM 754 C CA . VAL A 1 97 ? 0.840 -0.986 -6.397 1.00 98.38 97 VAL A CA 1
ATOM 755 C C . VAL A 1 97 ? 2.038 -1.025 -5.442 1.00 98.38 97 VAL A C 1
ATOM 757 O O . VAL A 1 97 ? 2.473 -2.109 -5.055 1.00 98.38 97 VAL A O 1
ATOM 760 N N . LEU A 1 98 ? 2.549 0.137 -5.028 1.00 98.44 98 LEU A N 1
ATOM 761 C CA . LEU A 1 98 ? 3.681 0.227 -4.100 1.00 98.44 98 LEU A CA 1
ATOM 762 C C . LEU A 1 98 ? 3.326 -0.313 -2.709 1.00 98.44 98 LEU A C 1
ATOM 764 O O . LEU A 1 98 ? 4.105 -1.069 -2.133 1.00 98.44 98 LEU A O 1
ATOM 768 N N . LEU A 1 99 ? 2.143 0.026 -2.189 1.00 98.69 99 LEU A N 1
ATOM 769 C CA . LEU A 1 99 ? 1.652 -0.445 -0.890 1.00 98.69 99 LEU A CA 1
ATOM 770 C C . LEU A 1 99 ? 1.474 -1.968 -0.862 1.00 98.69 99 LEU A C 1
ATOM 772 O O . LEU A 1 99 ? 1.889 -2.627 0.092 1.00 98.69 99 LEU A O 1
ATOM 776 N N . HIS A 1 100 ? 0.926 -2.550 -1.930 1.00 98.50 100 HIS A N 1
ATOM 777 C CA . HIS A 1 100 ? 0.859 -4.003 -2.074 1.00 98.50 100 HIS A CA 1
ATOM 778 C C . HIS A 1 100 ? 2.249 -4.636 -2.169 1.00 98.50 100 HIS A C 1
ATOM 780 O O . HIS A 1 100 ? 2.471 -5.683 -1.570 1.00 98.50 100 HIS A O 1
ATOM 786 N N . HIS A 1 101 ? 3.198 -4.007 -2.868 1.00 98.38 101 HIS A N 1
ATOM 787 C CA . HIS A 1 101 ? 4.554 -4.545 -2.995 1.00 98.38 101 HIS A CA 1
ATOM 788 C C . HIS A 1 101 ? 5.296 -4.622 -1.649 1.00 98.38 101 HIS A C 1
ATOM 790 O O . HIS A 1 101 ? 6.023 -5.584 -1.406 1.00 98.38 101 HIS A O 1
ATOM 796 N N . VAL A 1 102 ? 5.106 -3.631 -0.769 1.00 98.25 102 VAL A N 1
ATOM 797 C CA . VAL A 1 102 ? 5.730 -3.607 0.569 1.00 98.25 102 VAL A CA 1
ATOM 798 C C . VAL A 1 102 ? 4.954 -4.403 1.625 1.00 98.25 102 VAL A C 1
ATOM 800 O O . VAL A 1 102 ? 5.429 -4.542 2.752 1.00 98.25 102 VAL A O 1
ATOM 803 N N . THR A 1 103 ? 3.776 -4.937 1.289 1.00 97.81 103 THR A N 1
ATOM 804 C CA . THR A 1 103 ? 3.013 -5.811 2.191 1.00 97.81 103 THR A CA 1
ATOM 805 C C . THR A 1 103 ? 3.791 -7.110 2.436 1.00 97.81 103 THR A C 1
ATOM 807 O O . THR A 1 103 ? 4.432 -7.637 1.529 1.00 97.81 103 THR A O 1
ATOM 810 N N . ASP A 1 104 ? 3.775 -7.601 3.678 1.00 94.44 104 ASP A N 1
ATOM 811 C CA . ASP A 1 104 ? 4.517 -8.786 4.148 1.00 94.44 104 ASP A CA 1
ATOM 812 C C . ASP A 1 104 ? 6.055 -8.690 4.059 1.00 94.44 104 ASP A C 1
ATOM 814 O O . ASP A 1 104 ? 6.765 -9.671 4.299 1.00 94.44 104 ASP A O 1
ATOM 818 N N . LYS A 1 105 ? 6.602 -7.504 3.758 1.00 95.88 105 LYS A N 1
ATOM 819 C CA . LYS A 1 105 ? 8.049 -7.253 3.752 1.00 95.88 105 LYS A CA 1
ATOM 820 C C . LYS A 1 105 ? 8.538 -6.788 5.121 1.00 95.88 105 LYS A C 1
ATOM 822 O O . LYS A 1 105 ? 7.870 -6.024 5.814 1.00 95.88 105 LYS A O 1
ATOM 827 N N . GLN A 1 106 ? 9.737 -7.231 5.496 1.00 92.12 106 GLN A N 1
ATOM 828 C CA . GLN A 1 106 ? 10.373 -6.865 6.761 1.00 92.12 106 GLN A CA 1
ATOM 829 C C . GLN A 1 106 ? 11.452 -5.808 6.527 1.00 92.12 106 GLN A C 1
ATOM 831 O O . GLN A 1 106 ? 12.591 -6.128 6.197 1.00 92.12 106 GLN A O 1
ATOM 836 N N . ASP A 1 107 ? 11.092 -4.541 6.709 1.00 96.88 107 ASP A N 1
ATOM 837 C CA . ASP A 1 107 ? 12.040 -3.429 6.727 1.00 96.88 107 ASP A CA 1
ATOM 838 C C . ASP A 1 107 ? 11.504 -2.317 7.648 1.00 96.88 107 ASP A C 1
ATOM 840 O O . ASP A 1 107 ? 10.356 -1.886 7.486 1.00 96.88 107 ASP A O 1
ATOM 844 N N . PRO A 1 108 ? 12.302 -1.833 8.621 1.00 96.56 108 PRO A N 1
ATOM 845 C CA . PRO A 1 108 ? 11.845 -0.849 9.603 1.00 96.56 108 PRO A CA 1
ATOM 846 C C . PRO A 1 108 ? 11.449 0.500 8.985 1.00 96.56 108 PRO A C 1
ATOM 848 O O . PRO A 1 108 ? 10.766 1.292 9.635 1.00 96.56 108 PRO A O 1
ATOM 851 N N . ARG A 1 109 ? 11.855 0.778 7.740 1.00 98.06 109 ARG A N 1
ATOM 852 C CA . ARG A 1 109 ? 11.523 2.013 7.019 1.00 98.06 109 ARG A CA 1
ATOM 853 C C . ARG A 1 109 ? 10.128 1.982 6.392 1.00 98.06 109 ARG A C 1
ATOM 855 O O . ARG A 1 109 ? 9.600 3.045 6.072 1.00 98.06 109 ARG A O 1
ATOM 862 N N . ILE A 1 110 ? 9.517 0.803 6.227 1.00 98.56 110 ILE A N 1
ATOM 863 C CA . ILE A 1 110 ? 8.210 0.674 5.564 1.00 98.56 110 ILE A CA 1
ATOM 864 C C . ILE A 1 110 ? 7.113 1.333 6.395 1.00 98.56 110 ILE A C 1
ATOM 866 O O . ILE A 1 110 ? 6.383 2.169 5.870 1.00 98.56 110 ILE A O 1
ATOM 870 N N . ALA A 1 111 ? 6.997 1.004 7.683 1.00 98.38 111 ALA A N 1
ATOM 871 C CA . ALA A 1 111 ? 5.875 1.493 8.481 1.00 98.38 111 ALA A CA 1
ATOM 872 C C . ALA A 1 111 ? 5.799 3.036 8.553 1.00 98.38 111 ALA A C 1
ATOM 874 O O . ALA A 1 111 ? 4.722 3.575 8.284 1.00 98.38 111 ALA A O 1
ATOM 875 N N . PRO A 1 112 ? 6.909 3.771 8.787 1.00 98.50 112 PRO A N 1
ATOM 876 C CA . PRO A 1 112 ? 6.905 5.232 8.700 1.00 98.50 112 PRO A CA 1
ATOM 877 C C . PRO A 1 112 ? 6.513 5.772 7.316 1.00 98.50 112 PRO A C 1
ATOM 879 O O . PRO A 1 112 ? 5.817 6.781 7.237 1.00 98.50 112 PRO A O 1
ATOM 882 N N . ALA A 1 113 ? 6.927 5.111 6.229 1.00 98.62 113 ALA A N 1
ATOM 883 C CA . ALA A 1 113 ? 6.597 5.532 4.865 1.00 98.62 113 ALA A CA 1
ATOM 884 C C . ALA A 1 113 ? 5.131 5.255 4.489 1.00 98.62 113 ALA A C 1
ATOM 886 O O . ALA A 1 113 ? 4.558 5.986 3.686 1.00 98.62 113 ALA A O 1
ATOM 887 N N . VAL A 1 114 ? 4.516 4.216 5.066 1.00 98.75 114 VAL A N 1
ATOM 888 C CA . VAL A 1 114 ? 3.121 3.830 4.801 1.00 98.75 114 VAL A CA 1
ATOM 889 C C . VAL A 1 114 ? 2.126 4.620 5.656 1.00 98.75 114 VAL A C 1
ATOM 891 O O . VAL A 1 114 ? 1.022 4.898 5.193 1.00 98.75 114 VAL A O 1
ATOM 894 N N . LEU A 1 115 ? 2.500 5.012 6.878 1.00 98.75 115 LEU A N 1
ATOM 895 C CA . LEU A 1 115 ? 1.617 5.685 7.841 1.00 98.75 115 LEU A CA 1
ATOM 896 C C . LEU A 1 115 ? 0.782 6.846 7.255 1.00 98.75 115 LEU A C 1
ATOM 898 O O . LEU A 1 115 ? -0.428 6.853 7.493 1.00 98.75 115 LEU A O 1
ATOM 902 N N . PRO A 1 116 ? 1.342 7.778 6.453 1.00 98.62 116 PRO A N 1
ATOM 903 C CA . PRO A 1 116 ? 0.569 8.897 5.903 1.00 98.62 116 PRO A CA 1
ATOM 904 C C . PRO A 1 116 ? -0.585 8.472 4.985 1.00 98.62 116 PRO A C 1
ATOM 906 O O . PRO A 1 116 ? -1.566 9.195 4.841 1.00 98.62 116 PRO A O 1
ATOM 909 N N . PHE A 1 117 ? -0.501 7.290 4.368 1.00 98.69 117 PHE A N 1
ATOM 910 C CA . PHE A 1 117 ? -1.507 6.803 3.421 1.00 98.69 117 PHE A CA 1
ATOM 911 C C . PHE A 1 117 ? -2.800 6.320 4.092 1.00 98.69 117 PHE A C 1
ATOM 913 O O . PHE A 1 117 ? -3.786 6.067 3.401 1.00 98.69 117 PHE A O 1
ATOM 920 N N . LEU A 1 118 ? -2.840 6.241 5.428 1.00 98.56 118 LEU A N 1
ATOM 921 C CA . LEU A 1 118 ? -4.093 6.066 6.171 1.00 98.56 118 LEU A CA 1
ATOM 922 C C . LEU A 1 118 ? -5.014 7.295 6.060 1.00 98.56 118 LEU A C 1
ATOM 924 O O . LEU A 1 118 ? -6.219 7.163 6.250 1.00 98.56 118 LEU A O 1
ATOM 928 N N . GLU A 1 119 ? -4.473 8.463 5.708 1.00 97.00 119 GLU A N 1
ATOM 929 C CA . GLU A 1 119 ? -5.222 9.713 5.516 1.00 97.00 119 GLU A CA 1
ATOM 930 C C . GLU A 1 119 ? -5.420 10.067 4.026 1.00 97.00 119 GLU A C 1
ATOM 932 O O . GLU A 1 119 ? -5.862 11.167 3.698 1.00 97.00 119 GLU A O 1
ATOM 937 N N . ASP A 1 120 ? -5.101 9.150 3.101 1.00 97.75 120 ASP A N 1
ATOM 938 C CA . ASP A 1 120 ? -5.238 9.395 1.659 1.00 97.75 120 ASP A CA 1
ATOM 939 C C . ASP A 1 120 ? -6.708 9.613 1.254 1.00 97.75 120 ASP A C 1
ATOM 941 O O . ASP A 1 120 ? -7.622 9.110 1.895 1.00 97.75 120 ASP A O 1
ATOM 945 N N . MET A 1 121 ? -6.969 10.337 0.166 1.00 95.31 121 MET A N 1
ATOM 946 C CA . MET A 1 121 ? -8.339 10.567 -0.320 1.00 95.31 121 MET A CA 1
ATOM 947 C C . MET A 1 121 ? -8.950 9.316 -0.963 1.00 95.31 121 MET A C 1
ATOM 949 O O . MET A 1 121 ? -10.170 9.153 -0.972 1.00 95.31 121 MET A O 1
ATOM 953 N N . SER A 1 122 ? -8.115 8.427 -1.504 1.00 97.19 122 SER A N 1
ATOM 954 C CA . SER A 1 122 ? -8.554 7.172 -2.102 1.00 97.19 122 SER A CA 1
ATOM 955 C C . SER A 1 122 ? -8.729 6.094 -1.041 1.00 97.19 122 SER A C 1
ATOM 957 O O . SER A 1 122 ? -7.784 5.670 -0.375 1.00 97.19 122 SER A O 1
ATOM 959 N N . ASP A 1 123 ? -9.941 5.564 -0.942 1.00 98.25 123 ASP A N 1
ATOM 960 C CA . ASP A 1 123 ? -10.235 4.429 -0.073 1.00 98.25 123 ASP A CA 1
ATOM 961 C C . ASP A 1 123 ? -9.424 3.168 -0.438 1.00 98.25 123 ASP A C 1
ATOM 963 O O . ASP A 1 123 ? -9.112 2.373 0.447 1.00 98.25 123 ASP A O 1
ATOM 967 N N . ASP A 1 124 ? -9.037 2.975 -1.706 1.00 98.44 124 ASP A N 1
ATOM 968 C CA . ASP A 1 124 ? -8.170 1.853 -2.105 1.00 98.44 124 ASP A CA 1
ATOM 969 C C . ASP A 1 124 ? -6.759 1.998 -1.536 1.00 98.44 124 ASP A C 1
ATOM 971 O O . ASP A 1 124 ? -6.160 1.015 -1.094 1.00 98.44 124 ASP A O 1
ATOM 975 N N . VAL A 1 125 ? -6.261 3.233 -1.474 1.00 98.62 125 VAL A N 1
ATOM 976 C CA . VAL A 1 125 ? -4.969 3.550 -0.862 1.00 98.62 125 VAL A CA 1
ATOM 977 C C . VAL A 1 125 ? -5.031 3.335 0.647 1.00 98.62 125 VAL A C 1
ATOM 979 O O . VAL A 1 125 ? -4.167 2.641 1.183 1.00 98.62 125 VAL A O 1
ATOM 982 N N . LYS A 1 126 ? -6.089 3.812 1.321 1.00 98.75 126 LYS A N 1
ATOM 983 C CA . LYS A 1 126 ? -6.303 3.550 2.757 1.00 98.75 126 LYS A CA 1
ATOM 984 C C . LYS A 1 126 ? -6.316 2.051 3.058 1.00 98.75 126 LYS A C 1
ATOM 986 O O . LYS A 1 126 ? -5.649 1.602 3.985 1.00 98.75 126 LYS A O 1
ATOM 991 N N . ILE A 1 127 ? -7.045 1.251 2.271 1.00 98.88 127 ILE A N 1
ATOM 992 C CA . ILE A 1 127 ? -7.116 -0.209 2.463 1.00 98.88 127 ILE A CA 1
ATOM 993 C C . ILE A 1 127 ? -5.754 -0.870 2.249 1.00 98.88 127 ILE A C 1
ATOM 995 O O . ILE A 1 127 ? -5.379 -1.744 3.032 1.00 98.88 127 ILE A O 1
ATOM 999 N N . ALA A 1 128 ? -5.016 -0.483 1.209 1.00 98.75 128 ALA A N 1
ATOM 1000 C CA . ALA A 1 128 ? -3.686 -1.028 0.960 1.00 98.75 128 ALA A CA 1
ATOM 1001 C C . ALA A 1 128 ? -2.708 -0.663 2.095 1.00 98.75 128 ALA A C 1
ATOM 1003 O O . ALA A 1 128 ? -1.965 -1.525 2.561 1.00 98.75 128 ALA A O 1
ATOM 1004 N N . ALA A 1 129 ? -2.775 0.567 2.613 1.00 98.88 129 ALA A N 1
ATOM 1005 C CA . ALA A 1 129 ? -1.971 1.017 3.747 1.00 98.88 129 ALA A CA 1
ATOM 1006 C C . ALA A 1 129 ? -2.312 0.263 5.043 1.00 98.88 129 ALA A C 1
ATOM 1008 O O . ALA A 1 129 ? -1.410 -0.187 5.751 1.00 98.88 129 ALA A O 1
ATOM 1009 N N . LEU A 1 130 ? -3.604 0.047 5.320 1.00 98.81 130 LEU A N 1
ATOM 1010 C CA . LEU A 1 130 ? -4.075 -0.764 6.447 1.00 98.81 130 LEU A CA 1
ATOM 1011 C C . LEU A 1 130 ? -3.513 -2.188 6.396 1.00 98.81 130 LEU A C 1
ATOM 1013 O O . LEU A 1 130 ? -3.014 -2.683 7.404 1.00 98.81 130 LEU A O 1
ATOM 1017 N N . LYS A 1 131 ? -3.561 -2.832 5.224 1.00 98.50 131 LYS A N 1
ATOM 1018 C CA . LYS A 1 131 ? -3.020 -4.186 5.028 1.00 98.50 131 LYS A CA 1
ATOM 1019 C C . LYS A 1 131 ? -1.508 -4.238 5.229 1.00 98.50 131 LYS A C 1
ATOM 1021 O O . LYS A 1 131 ? -1.029 -5.146 5.898 1.00 98.50 131 LYS A O 1
ATOM 1026 N N . ALA A 1 132 ? -0.778 -3.262 4.692 1.00 98.44 132 ALA A N 1
ATOM 1027 C CA . ALA A 1 132 ? 0.672 -3.203 4.828 1.00 98.44 132 ALA A CA 1
ATOM 1028 C C . ALA A 1 132 ? 1.112 -2.973 6.287 1.00 98.44 132 ALA A C 1
ATOM 1030 O O . ALA A 1 132 ? 2.061 -3.605 6.741 1.00 98.44 132 ALA A O 1
ATOM 1031 N N . LEU A 1 133 ? 0.415 -2.116 7.044 1.00 98.12 133 LEU A N 1
ATOM 1032 C CA . LEU A 1 133 ? 0.768 -1.789 8.436 1.00 98.12 133 LEU A CA 1
ATOM 1033 C C . LEU A 1 133 ? 0.316 -2.829 9.463 1.00 98.12 133 LEU A C 1
ATOM 1035 O O . LEU A 1 133 ? 0.952 -2.964 10.509 1.00 98.12 133 LEU A O 1
ATOM 1039 N N . ALA A 1 134 ? -0.774 -3.545 9.186 1.00 95.75 134 ALA A N 1
ATOM 1040 C CA . ALA A 1 134 ? -1.398 -4.504 10.094 1.00 95.75 134 ALA A CA 1
ATOM 1041 C C . ALA A 1 134 ? -0.413 -5.478 10.784 1.00 95.75 134 ALA A C 1
ATOM 1043 O O . ALA A 1 134 ? -0.456 -5.571 12.012 1.00 95.75 134 ALA A O 1
ATOM 1044 N N . PRO A 1 135 ? 0.505 -6.167 10.074 1.00 94.81 135 PRO A N 1
ATOM 1045 C CA . PRO A 1 135 ? 1.436 -7.104 10.708 1.00 94.81 135 PRO A CA 1
ATOM 1046 C C . PRO A 1 135 ? 2.639 -6.432 11.393 1.00 94.81 135 PRO A C 1
ATOM 1048 O O . PRO A 1 135 ? 3.389 -7.103 12.096 1.00 94.81 135 PRO A O 1
ATOM 1051 N N . MET A 1 136 ? 2.859 -5.127 11.195 1.00 94.69 136 MET A N 1
ATOM 1052 C CA . MET A 1 136 ? 4.092 -4.444 11.620 1.00 94.69 136 MET A CA 1
ATOM 1053 C C . MET A 1 136 ? 4.060 -3.955 13.072 1.00 94.69 136 MET A C 1
ATOM 1055 O O . MET A 1 136 ? 5.099 -3.557 13.595 1.00 94.69 136 MET A O 1
ATOM 1059 N N . ASN A 1 137 ? 2.885 -3.944 13.717 1.00 91.00 137 ASN A N 1
ATOM 1060 C CA . ASN A 1 137 ? 2.687 -3.435 15.082 1.00 91.00 137 ASN A CA 1
ATOM 1061 C C . ASN A 1 137 ? 3.323 -2.040 15.308 1.00 91.00 137 ASN A C 1
ATOM 1063 O O . ASN A 1 137 ? 3.899 -1.745 16.356 1.00 91.00 137 ASN A O 1
ATOM 1067 N N . HIS A 1 138 ? 3.257 -1.176 14.290 1.00 97.00 138 HIS A N 1
ATOM 1068 C CA . HIS A 1 138 ? 3.809 0.174 14.347 1.00 97.00 138 HIS A CA 1
ATOM 1069 C C . HIS A 1 138 ? 2.880 1.079 15.158 1.00 97.00 138 HIS A C 1
ATOM 1071 O O . HIS A 1 138 ? 1.879 1.559 14.633 1.00 97.00 138 HIS A O 1
ATOM 1077 N N . GLU A 1 139 ? 3.202 1.283 16.437 1.00 97.44 139 GLU A N 1
ATOM 1078 C CA . GLU A 1 139 ? 2.349 1.981 17.414 1.00 97.44 139 GLU A CA 1
ATOM 1079 C C . GLU A 1 139 ? 1.718 3.294 16.902 1.00 97.44 139 GLU A C 1
ATOM 1081 O O . GLU A 1 139 ? 0.503 3.435 17.064 1.00 97.44 139 GLU A O 1
ATOM 1086 N N . PRO A 1 140 ? 2.431 4.177 16.166 1.00 98.44 140 PRO A N 1
ATOM 1087 C CA . PRO A 1 140 ? 1.837 5.398 15.615 1.00 98.44 140 PRO A CA 1
ATOM 1088 C C . PRO A 1 140 ? 0.628 5.182 14.691 1.00 98.44 140 PRO A C 1
ATOM 1090 O O . PRO A 1 140 ? -0.174 6.095 14.508 1.00 98.44 140 PRO A O 1
ATOM 1093 N N . ALA A 1 141 ? 0.462 3.986 14.114 1.00 98.44 141 ALA A N 1
ATOM 1094 C CA . ALA A 1 141 ? -0.688 3.643 13.281 1.00 98.44 141 ALA A CA 1
ATOM 1095 C C . ALA A 1 141 ? -1.970 3.383 14.090 1.00 98.44 141 ALA A C 1
ATOM 1097 O O . ALA A 1 141 ? -3.063 3.444 13.527 1.00 98.44 141 ALA A O 1
ATOM 1098 N N . ARG A 1 142 ? -1.878 3.123 15.401 1.00 98.44 142 ARG A N 1
ATOM 1099 C CA . ARG A 1 142 ? -3.027 2.766 16.248 1.00 98.44 142 ARG A CA 1
ATOM 1100 C C . ARG A 1 142 ? -4.158 3.795 16.177 1.00 98.44 142 ARG A C 1
ATOM 1102 O O . ARG A 1 142 ? -5.302 3.438 15.907 1.00 98.44 142 ARG A O 1
ATOM 1109 N N . GLU A 1 143 ? -3.842 5.059 16.442 1.00 98.31 143 GLU A N 1
ATOM 1110 C CA . GLU A 1 143 ? -4.812 6.164 16.448 1.00 98.31 143 GLU A CA 1
ATOM 1111 C C . GLU A 1 143 ? -5.450 6.382 15.059 1.00 98.31 143 GLU A C 1
ATOM 1113 O O . GLU A 1 143 ? -6.680 6.364 14.974 1.00 98.31 143 GLU A O 1
ATOM 1118 N N . PRO A 1 144 ? -4.680 6.510 13.957 1.00 98.56 144 PRO A N 1
ATOM 1119 C CA . PRO A 1 144 ? -5.239 6.585 12.605 1.00 98.56 144 PRO A CA 1
ATOM 1120 C C . PRO A 1 144 ? -6.159 5.414 12.232 1.00 98.56 144 PRO A C 1
ATOM 1122 O O . PRO A 1 144 ? -7.234 5.638 11.676 1.00 98.56 144 PRO A O 1
ATOM 1125 N N . ILE A 1 145 ? -5.796 4.173 12.580 1.00 98.62 145 ILE A N 1
ATOM 1126 C CA . ILE A 1 145 ? -6.641 2.998 12.309 1.00 98.62 145 ILE A CA 1
ATOM 1127 C C . ILE A 1 145 ? -7.974 3.098 13.066 1.00 98.62 145 ILE A C 1
ATOM 1129 O O . ILE A 1 145 ? -9.032 2.831 12.495 1.00 98.62 145 ILE A O 1
ATOM 1133 N N . LEU A 1 146 ? -7.950 3.515 14.337 1.00 98.56 146 LEU A N 1
ATOM 1134 C CA . LEU A 1 146 ? -9.165 3.705 15.138 1.00 98.56 146 LEU A CA 1
ATOM 1135 C C . LEU A 1 146 ? -10.061 4.816 14.576 1.00 98.56 146 LEU A C 1
ATOM 1137 O O . LEU A 1 146 ? -11.286 4.669 14.571 1.00 98.56 146 LEU A O 1
ATOM 1141 N N . ARG A 1 147 ? -9.477 5.899 14.053 1.00 98.44 147 ARG A N 1
ATOM 1142 C CA . ARG A 1 147 ? -10.234 6.965 13.375 1.00 98.44 147 ARG A CA 1
ATOM 1143 C C . ARG A 1 147 ? -10.895 6.461 12.099 1.00 98.44 147 ARG A C 1
ATOM 1145 O O . ARG A 1 147 ? -12.090 6.675 11.939 1.00 98.44 147 ARG A O 1
ATOM 1152 N N . LEU A 1 148 ? -10.170 5.719 11.257 1.00 98.50 148 LEU A N 1
ATOM 1153 C CA . LEU A 1 148 ? -10.742 5.094 10.058 1.00 98.50 148 LEU A CA 1
ATOM 1154 C C . LEU A 1 148 ? -11.877 4.120 10.386 1.00 98.50 148 LEU A C 1
ATOM 1156 O O . LEU A 1 148 ? -12.842 4.013 9.636 1.00 98.50 148 LEU A O 1
ATOM 1160 N N . LEU A 1 149 ? -11.789 3.396 11.501 1.00 98.31 149 LEU A N 1
ATOM 1161 C CA . LEU A 1 149 ? -12.884 2.528 11.919 1.00 98.31 149 LEU A CA 1
ATOM 1162 C C . LEU A 1 149 ? -14.107 3.335 12.379 1.00 98.31 149 LEU A C 1
ATOM 1164 O O . LEU A 1 149 ? -15.225 2.967 12.045 1.00 98.31 149 LEU A O 1
ATOM 1168 N N . THR A 1 150 ? -13.907 4.407 13.149 1.00 97.88 150 THR A N 1
ATOM 1169 C CA . THR A 1 150 ? -14.982 5.048 13.932 1.00 97.88 150 THR A CA 1
ATOM 1170 C C . THR A 1 150 ? -15.545 6.345 13.356 1.00 97.88 150 THR A C 1
ATOM 1172 O O . THR A 1 150 ? -16.520 6.856 13.904 1.00 97.88 150 THR A O 1
ATOM 1175 N N . ALA A 1 151 ? -14.953 6.897 12.298 1.00 96.75 151 ALA A N 1
ATOM 1176 C CA . ALA A 1 151 ? -15.470 8.091 11.641 1.00 96.75 151 ALA A CA 1
ATOM 1177 C C . ALA A 1 151 ? -16.705 7.768 10.779 1.00 96.75 151 ALA A C 1
ATOM 1179 O O . ALA A 1 151 ? -16.719 6.788 10.028 1.00 96.75 151 ALA A O 1
ATOM 1180 N N . ASP A 1 152 ? -17.733 8.614 10.891 1.00 93.31 152 ASP A N 1
ATOM 1181 C CA . ASP A 1 152 ? -19.044 8.419 10.254 1.00 93.31 152 ASP A CA 1
ATOM 1182 C C . ASP A 1 152 ? -18.990 8.509 8.720 1.00 93.31 152 ASP A C 1
ATOM 1184 O O . ASP A 1 152 ? -19.804 7.905 8.024 1.00 93.31 152 ASP A O 1
ATOM 1188 N N . ASP A 1 153 ? -18.022 9.251 8.183 1.00 94.81 153 ASP A N 1
ATOM 1189 C CA . ASP A 1 153 ? -17.809 9.472 6.752 1.00 94.81 153 ASP A CA 1
ATOM 1190 C C . ASP A 1 153 ? -16.879 8.433 6.106 1.00 94.81 153 ASP A C 1
ATOM 1192 O O . ASP A 1 153 ? -16.691 8.431 4.887 1.00 94.81 153 ASP A O 1
ATOM 1196 N N . THR A 1 154 ? -16.306 7.516 6.893 1.00 97.44 154 THR A N 1
ATOM 1197 C CA . THR A 1 154 ? -15.418 6.487 6.351 1.00 97.44 154 THR A CA 1
ATOM 1198 C C . THR A 1 154 ? -16.213 5.369 5.684 1.00 97.44 154 THR A C 1
ATOM 1200 O O . THR A 1 154 ? -17.081 4.734 6.285 1.00 97.44 154 THR A O 1
ATOM 1203 N N . ALA A 1 155 ? -15.879 5.069 4.426 1.00 97.75 155 ALA A N 1
ATOM 1204 C CA . ALA A 1 155 ? -16.546 4.023 3.665 1.00 97.75 155 ALA A CA 1
ATOM 1205 C C . ALA A 1 155 ? -16.478 2.654 4.362 1.00 97.75 155 ALA A C 1
ATOM 1207 O O . ALA A 1 155 ? -15.443 2.238 4.893 1.00 97.75 155 ALA A O 1
ATOM 1208 N N . ARG A 1 156 ? -17.567 1.878 4.270 1.00 96.88 156 ARG A N 1
ATOM 1209 C CA . ARG A 1 156 ? -17.714 0.594 4.979 1.00 96.88 156 ARG A CA 1
ATOM 1210 C C . ARG A 1 156 ? -16.592 -0.412 4.694 1.00 96.88 156 ARG A C 1
ATOM 1212 O O . ARG A 1 156 ? -16.185 -1.169 5.578 1.00 96.88 156 ARG A O 1
ATOM 1219 N N . ARG A 1 157 ? -16.073 -0.418 3.463 1.00 97.69 157 ARG A N 1
ATOM 1220 C CA . ARG A 1 157 ? -14.938 -1.261 3.053 1.00 97.69 157 ARG A CA 1
ATOM 1221 C C . ARG A 1 157 ? -13.639 -0.902 3.783 1.00 97.69 157 ARG A C 1
ATOM 1223 O O . ARG A 1 157 ? -12.890 -1.801 4.155 1.00 97.69 157 ARG A O 1
ATOM 1230 N N . VAL A 1 158 ? -13.407 0.387 4.038 1.00 98.62 158 VAL A N 1
ATOM 1231 C CA . VAL A 1 158 ? -12.248 0.883 4.791 1.00 98.62 158 VAL A CA 1
ATOM 1232 C C . VAL A 1 158 ? -12.410 0.539 6.268 1.00 98.62 158 VAL A C 1
ATOM 1234 O O . VAL A 1 158 ? -11.487 -0.019 6.848 1.00 98.62 158 VAL A O 1
ATOM 1237 N N . GLN A 1 159 ? -13.599 0.741 6.849 1.00 98.19 159 GLN A N 1
ATOM 1238 C CA . GLN A 1 159 ? -13.895 0.317 8.228 1.00 98.19 159 GLN A CA 1
ATOM 1239 C C . GLN A 1 159 ? -13.660 -1.190 8.429 1.00 98.19 159 GLN A C 1
ATOM 1241 O O . GLN A 1 159 ? -13.057 -1.609 9.412 1.00 98.19 159 GLN A O 1
ATOM 1246 N N . THR A 1 160 ? -14.083 -2.020 7.468 1.00 97.44 160 THR A N 1
ATOM 1247 C CA . THR A 1 160 ? -13.866 -3.478 7.512 1.00 97.44 160 THR A CA 1
ATOM 1248 C C . THR A 1 160 ? -12.374 -3.822 7.479 1.00 97.44 160 THR A C 1
ATOM 1250 O O . THR A 1 160 ? -11.916 -4.672 8.244 1.00 97.44 160 THR A O 1
ATOM 1253 N N . ALA A 1 161 ? -11.599 -3.143 6.627 1.00 98.19 161 ALA A N 1
ATOM 1254 C CA . ALA A 1 161 ? -10.148 -3.299 6.585 1.00 98.19 161 ALA A CA 1
ATOM 1255 C C . ALA A 1 161 ? -9.476 -2.805 7.878 1.00 98.19 161 ALA A C 1
ATOM 1257 O O . ALA A 1 161 ? -8.546 -3.448 8.354 1.00 98.19 161 ALA A O 1
ATOM 1258 N N . ALA A 1 162 ? -9.965 -1.716 8.479 1.00 98.44 162 ALA A N 1
ATOM 1259 C CA . ALA A 1 162 ? -9.448 -1.180 9.735 1.00 98.44 162 ALA A CA 1
ATOM 1260 C C . ALA A 1 162 ? -9.700 -2.146 10.899 1.00 98.44 162 ALA A C 1
ATOM 1262 O O . ALA A 1 162 ? -8.807 -2.384 11.707 1.00 98.44 162 ALA A O 1
ATOM 1263 N N . LEU A 1 163 ? -10.876 -2.780 10.940 1.00 97.69 163 LEU A N 1
ATOM 1264 C CA . LEU A 1 163 ? -11.193 -3.810 11.927 1.00 97.69 163 LEU A CA 1
ATOM 1265 C C . LEU A 1 163 ? -10.269 -5.032 11.800 1.00 97.69 163 LEU A C 1
ATOM 1267 O O . LEU A 1 163 ? -9.747 -5.522 12.801 1.00 97.69 163 LEU A O 1
ATOM 1271 N N . ALA A 1 164 ? -10.015 -5.489 10.569 1.00 97.19 164 ALA A N 1
ATOM 1272 C CA . ALA A 1 164 ? -9.052 -6.557 10.309 1.00 97.19 164 ALA A CA 1
ATOM 1273 C C . ALA A 1 164 ? -7.619 -6.150 10.701 1.00 97.19 164 ALA A C 1
ATOM 1275 O O . ALA A 1 164 ? -6.892 -6.954 11.283 1.00 97.19 164 ALA A O 1
ATOM 1276 N N . ALA A 1 165 ? -7.231 -4.899 10.436 1.00 97.94 165 ALA A N 1
ATOM 1277 C CA . ALA A 1 165 ? -5.925 -4.371 10.813 1.00 97.94 165 ALA A CA 1
ATOM 1278 C C . ALA A 1 165 ? -5.744 -4.320 12.336 1.00 97.94 165 ALA A C 1
ATOM 1280 O O . ALA A 1 16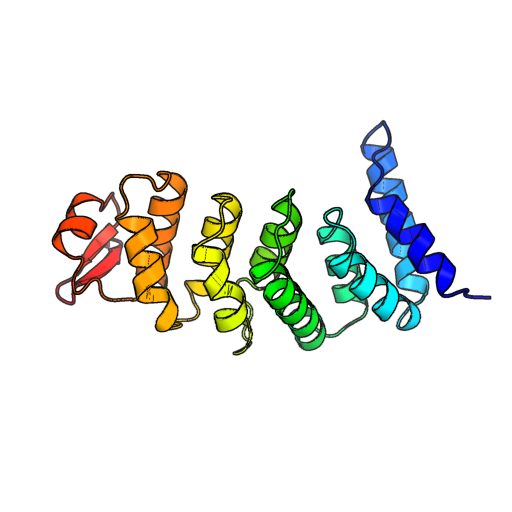5 ? -4.716 -4.783 12.814 1.00 97.94 165 ALA A O 1
ATOM 1281 N N . LEU A 1 166 ? -6.746 -3.860 13.101 1.00 97.94 166 LEU A N 1
ATOM 1282 C CA . LEU A 1 166 ? -6.720 -3.887 14.573 1.00 97.94 166 LEU A CA 1
ATOM 1283 C C . LEU A 1 166 ? -6.575 -5.307 15.120 1.00 97.94 166 LEU A C 1
ATOM 1285 O O . LEU A 1 166 ? -5.819 -5.535 16.063 1.00 97.94 166 LEU A O 1
ATOM 1289 N N . GLN A 1 167 ? -7.286 -6.266 14.520 1.00 97.00 167 GLN A N 1
ATOM 1290 C CA . GLN A 1 167 ? 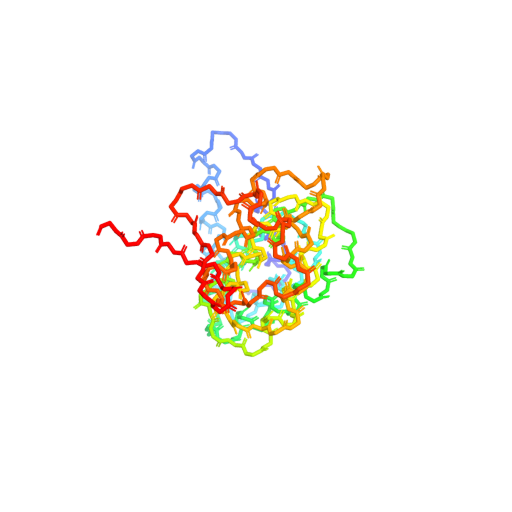-7.179 -7.666 14.921 1.00 97.00 167 GLN A CA 1
ATOM 1291 C C . GLN A 1 167 ? -5.785 -8.231 14.649 1.00 97.00 167 GLN A C 1
ATOM 1293 O O . GLN A 1 167 ? -5.254 -8.980 15.467 1.00 97.00 167 GLN A O 1
ATOM 1298 N N . SER A 1 168 ? -5.204 -7.901 13.496 1.00 96.25 168 SER A N 1
ATOM 1299 C CA . SER A 1 168 ? -3.882 -8.380 13.097 1.00 96.25 168 SER A CA 1
ATOM 1300 C C . SER A 1 168 ? -2.749 -7.713 13.877 1.00 96.25 168 SER A C 1
ATOM 1302 O O . SER A 1 168 ? -1.763 -8.380 14.177 1.00 96.25 168 SER A O 1
ATOM 1304 N N . SER A 1 169 ? -2.866 -6.422 14.194 1.00 96.31 169 SER A N 1
ATOM 1305 C CA . SER A 1 169 ? -1.832 -5.678 14.918 1.00 96.31 169 SER A CA 1
ATOM 1306 C C . SER A 1 169 ? -1.879 -5.913 16.426 1.00 96.31 169 SER A C 1
ATOM 1308 O O . SER A 1 169 ? -0.889 -5.678 17.113 1.00 96.31 169 SER A O 1
ATOM 1310 N N . GLY A 1 170 ? -3.026 -6.353 16.954 1.00 96.38 170 GLY A N 1
ATOM 1311 C CA . GLY A 1 170 ? -3.241 -6.505 18.391 1.00 96.38 170 GLY A CA 1
ATOM 1312 C C . GLY A 1 170 ? -3.373 -5.169 19.127 1.00 96.38 170 GLY A C 1
ATOM 1313 O O . GLY A 1 170 ? -3.218 -5.119 20.347 1.00 96.38 170 GLY A O 1
ATOM 1314 N N . PHE A 1 171 ? -3.646 -4.072 18.413 1.00 97.88 171 PHE A N 1
ATOM 1315 C CA . PHE A 1 171 ? -3.816 -2.768 19.044 1.00 97.88 171 PHE A CA 1
ATOM 1316 C C . PHE A 1 171 ? -5.058 -2.729 19.942 1.00 97.88 171 PHE A C 1
ATOM 1318 O O . PHE A 1 171 ? -6.162 -3.103 19.545 1.00 97.88 171 PHE A O 1
ATOM 1325 N N . GLY A 1 172 ? -4.880 -2.200 21.155 1.00 97.00 172 GLY A N 1
ATOM 1326 C CA . GLY A 1 172 ? -5.978 -1.962 22.087 1.00 97.00 172 GLY A CA 1
ATOM 1327 C C . GLY A 1 172 ? -6.821 -0.741 21.708 1.00 97.00 172 GLY A C 1
ATOM 1328 O O . GLY A 1 172 ? -6.302 0.282 21.254 1.00 97.00 172 GLY A O 1
ATOM 1329 N N . VAL A 1 173 ? -8.124 -0.796 21.978 1.00 97.75 173 VAL A N 1
ATOM 1330 C CA . VAL A 1 173 ? -9.102 0.240 21.589 1.00 97.75 173 VAL A CA 1
ATOM 1331 C C . VAL A 1 173 ? -9.391 1.268 22.692 1.00 97.75 173 VAL A C 1
ATOM 1333 O O . VAL A 1 173 ? -10.434 1.922 22.689 1.00 97.75 173 VAL A O 1
ATOM 1336 N N . GLN A 1 174 ? -8.490 1.424 23.668 1.00 96.06 174 GLN A N 1
ATOM 1337 C CA . GLN A 1 174 ? -8.655 2.386 24.766 1.00 96.06 174 GLN A CA 1
ATOM 1338 C C . GLN A 1 174 ? -8.958 3.801 24.239 1.00 96.06 174 GLN A C 1
ATOM 1340 O O . GLN A 1 174 ? -8.272 4.295 23.345 1.00 96.06 174 GLN A O 1
ATOM 1345 N N . GLY A 1 175 ? -10.006 4.431 24.782 1.00 96.06 175 GLY A N 1
ATOM 1346 C CA . GLY A 1 175 ? -10.540 5.720 24.315 1.00 96.06 175 GLY A CA 1
ATOM 1347 C C . GLY A 1 175 ? -11.602 5.620 23.209 1.00 96.06 175 GLY A C 1
ATOM 1348 O O . GLY A 1 175 ? -12.349 6.569 23.007 1.00 96.06 175 GLY A O 1
ATOM 1349 N N . TYR A 1 176 ? -11.729 4.464 22.548 1.00 97.56 176 TYR A N 1
ATOM 1350 C CA . TYR A 1 176 ? -12.664 4.229 21.437 1.00 97.56 176 TYR A CA 1
ATOM 1351 C C . TYR A 1 176 ? -13.619 3.051 21.688 1.00 97.56 176 TYR A C 1
ATOM 1353 O O . TYR A 1 176 ? -14.385 2.692 20.798 1.00 97.56 176 TYR A O 1
ATOM 1361 N N . ARG A 1 177 ? -13.591 2.442 22.883 1.00 96.00 177 ARG A N 1
ATOM 1362 C CA . ARG A 1 177 ? -14.260 1.163 23.176 1.00 96.00 177 ARG A CA 1
ATOM 1363 C C . ARG A 1 177 ? -15.727 1.123 22.748 1.00 96.00 177 ARG A C 1
ATOM 1365 O O . ARG A 1 177 ? -16.071 0.263 21.951 1.00 96.00 177 ARG A O 1
ATOM 1372 N N . GLU A 1 178 ? -16.551 2.053 23.224 1.00 95.75 178 GLU A N 1
ATOM 1373 C CA . GLU A 1 178 ? -17.992 2.076 22.919 1.00 95.75 178 GLU A CA 1
ATOM 1374 C C . GLU A 1 178 ? -18.258 2.182 21.409 1.00 95.75 178 GLU A C 1
ATOM 1376 O O . GLU A 1 178 ? -19.077 1.446 20.861 1.00 95.75 178 GLU A O 1
ATOM 1381 N N . LYS A 1 179 ? -17.508 3.050 20.712 1.00 96.56 179 LYS A N 1
ATOM 1382 C CA . LYS A 1 179 ? -17.624 3.222 19.257 1.00 96.56 179 LYS A CA 1
ATOM 1383 C C . LYS A 1 179 ? -17.199 1.969 18.499 1.00 96.56 179 LYS A C 1
ATOM 1385 O O . LYS A 1 179 ? -17.855 1.588 17.537 1.00 96.56 179 LYS A O 1
ATOM 1390 N N . VAL A 1 180 ? -16.106 1.332 18.920 1.00 97.25 180 VAL A N 1
ATOM 1391 C CA . VAL A 1 180 ? -15.637 0.098 18.285 1.00 97.25 180 VAL A CA 1
ATOM 1392 C C . VAL A 1 180 ? -16.627 -1.035 18.525 1.00 97.25 180 VAL A C 1
ATOM 1394 O O . VAL A 1 180 ? -16.976 -1.709 17.564 1.00 97.25 180 VAL A O 1
ATOM 1397 N N . GLU A 1 181 ? -17.124 -1.215 19.754 1.00 95.38 181 GLU A N 1
ATOM 1398 C CA . GLU A 1 181 ? -18.122 -2.241 20.093 1.00 95.38 181 GLU A CA 1
ATOM 1399 C C . GLU A 1 181 ? -19.380 -2.132 19.225 1.00 95.38 181 GLU A C 1
ATOM 1401 O O . GLU A 1 181 ? -19.855 -3.150 18.723 1.00 95.38 181 GLU A O 1
ATOM 1406 N N . ALA A 1 182 ? -19.865 -0.912 18.971 1.00 94.94 182 ALA A N 1
ATOM 1407 C CA . ALA A 1 182 ? -21.013 -0.667 18.097 1.00 94.94 182 ALA A CA 1
ATOM 1408 C C . ALA A 1 182 ? -20.774 -1.041 16.617 1.00 94.94 182 ALA A C 1
ATOM 1410 O O . ALA A 1 182 ? -21.733 -1.227 15.868 1.00 94.94 182 ALA A O 1
ATOM 1411 N N . LEU A 1 183 ? -19.514 -1.152 16.185 1.00 95.56 183 LEU A N 1
ATOM 1412 C CA . LEU A 1 183 ? -19.127 -1.429 14.797 1.00 95.56 183 LEU A CA 1
ATOM 1413 C C . LEU A 1 183 ? -18.638 -2.865 14.566 1.00 95.56 183 LEU A C 1
ATOM 1415 O O . LEU A 1 183 ? -18.412 -3.242 13.410 1.00 95.56 183 LEU A O 1
ATOM 1419 N N . LEU A 1 184 ? -18.478 -3.661 15.631 1.00 94.31 184 LEU A N 1
ATOM 1420 C CA . LEU A 1 184 ? -18.079 -5.061 15.522 1.00 94.31 184 LEU A CA 1
ATOM 1421 C C . LEU A 1 184 ? -19.123 -5.854 14.742 1.00 94.31 184 LEU A C 1
ATOM 1423 O O . LEU A 1 184 ? -20.325 -5.788 14.992 1.00 94.31 184 LEU A O 1
ATOM 1427 N N . VAL A 1 185 ? -18.630 -6.652 13.808 1.00 90.81 185 VAL A N 1
ATOM 1428 C CA . VAL A 1 185 ? -19.418 -7.620 13.051 1.00 90.81 185 VAL A CA 1
ATOM 1429 C C . VAL A 1 185 ? -18.767 -8.982 13.185 1.00 90.81 185 VAL A C 1
ATOM 1431 O O . VAL A 1 185 ? -17.549 -9.066 13.351 1.00 90.81 185 VAL A O 1
ATOM 1434 N N . ASP A 1 186 ? -19.567 -10.043 13.112 1.00 88.94 186 ASP A N 1
ATOM 1435 C CA . ASP A 1 186 ? -19.056 -11.413 13.151 1.00 88.94 186 ASP A CA 1
ATOM 1436 C C . ASP A 1 186 ? -17.940 -11.610 12.097 1.00 88.94 186 ASP A C 1
ATOM 1438 O O . ASP A 1 186 ? -18.071 -11.109 10.974 1.00 88.94 186 ASP A O 1
ATOM 1442 N N . PRO A 1 187 ? -16.813 -12.269 12.433 1.00 92.44 187 PRO A N 1
ATOM 1443 C CA . PRO A 1 187 ? -16.523 -12.970 13.688 1.00 92.44 187 PRO A CA 1
ATOM 1444 C C . PRO A 1 187 ? -15.808 -12.119 14.755 1.00 92.44 187 PRO A C 1
ATOM 1446 O O . PRO A 1 187 ? -15.253 -12.679 15.694 1.00 92.44 187 PRO A O 1
ATOM 1449 N N . TYR A 1 188 ? -15.737 -10.792 14.639 1.00 96.00 188 TYR A N 1
ATOM 1450 C CA . TYR A 1 188 ? -14.923 -9.963 15.538 1.00 96.00 188 TYR A CA 1
ATOM 1451 C C . TYR A 1 188 ? -15.607 -9.653 16.879 1.00 96.00 188 TYR A C 1
ATOM 1453 O O . TYR A 1 188 ? -16.792 -9.329 16.928 1.00 96.00 188 TYR A O 1
ATOM 1461 N N . VAL A 1 189 ? -14.841 -9.710 17.974 1.00 96.12 189 VAL A N 1
ATOM 1462 C CA . VAL A 1 189 ? -15.283 -9.390 19.343 1.00 96.12 189 VAL A CA 1
ATOM 1463 C C . VAL A 1 189 ? -14.219 -8.619 20.141 1.00 96.12 189 VAL A C 1
ATOM 1465 O O . VAL A 1 189 ? -13.023 -8.757 19.889 1.00 96.12 189 VAL A O 1
ATOM 1468 N N . LEU A 1 190 ? -14.691 -7.821 21.110 1.00 96.44 190 LEU A N 1
ATOM 1469 C CA . LEU A 1 190 ? -13.981 -7.283 22.284 1.00 96.44 190 LEU A CA 1
ATOM 1470 C C . LEU A 1 190 ? -13.437 -8.370 23.222 1.00 96.44 190 LEU A C 1
ATOM 1472 O O . LEU A 1 190 ? -14.255 -8.988 23.900 1.00 96.44 190 LEU A O 1
ATOM 1476 N N . ASP A 1 191 ? -12.122 -8.575 23.353 1.00 95.00 191 ASP A N 1
ATOM 1477 C CA . ASP A 1 191 ? -11.594 -9.310 24.512 1.00 95.00 191 ASP A CA 1
ATOM 1478 C C . ASP A 1 191 ? -11.609 -8.458 25.809 1.00 95.00 191 ASP A C 1
ATOM 1480 O O . ASP A 1 191 ? -12.022 -7.288 25.833 1.00 95.00 191 ASP A O 1
ATOM 1484 N N . LYS A 1 192 ? -11.174 -9.055 26.929 1.00 92.00 192 LYS A N 1
ATOM 1485 C CA . LYS A 1 192 ? -11.141 -8.382 28.244 1.00 92.00 192 LYS A CA 1
ATOM 1486 C C . LYS A 1 192 ? -10.111 -7.250 28.303 1.00 92.00 192 LYS A C 1
ATOM 1488 O O . LYS A 1 192 ? -10.253 -6.347 29.123 1.00 92.00 192 LYS A O 1
ATOM 1493 N N . GLN A 1 193 ? -9.090 -7.304 27.456 1.00 92.69 193 GLN A N 1
ATOM 1494 C CA . GLN A 1 193 ? -8.014 -6.327 27.340 1.00 92.69 193 GLN A CA 1
ATOM 1495 C C . GLN A 1 193 ? -8.393 -5.175 26.395 1.00 92.69 193 GLN A C 1
ATOM 1497 O O . GLN A 1 193 ? -7.686 -4.172 26.328 1.00 92.69 193 GLN A O 1
ATOM 1502 N N . GLY A 1 194 ? -9.534 -5.280 25.705 1.00 94.62 194 GLY A N 1
ATOM 1503 C CA . GLY A 1 194 ? -9.976 -4.290 24.732 1.00 94.62 194 GLY A CA 1
ATOM 1504 C C . GLY A 1 194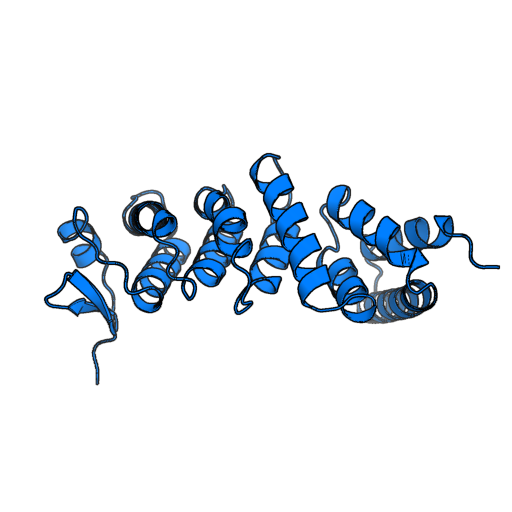 ? -9.222 -4.398 23.411 1.00 94.62 194 GLY A C 1
ATOM 1505 O O . GLY A 1 194 ? -8.997 -3.380 22.764 1.00 94.62 194 GLY A O 1
ATOM 1506 N N . VAL A 1 195 ? -8.821 -5.603 23.015 1.00 97.12 195 VAL A N 1
ATOM 1507 C CA . VAL A 1 195 ? -8.228 -5.902 21.709 1.00 97.12 195 VAL A CA 1
ATOM 1508 C C . VAL A 1 195 ? -9.259 -6.624 20.848 1.00 97.12 195 VAL A C 1
ATOM 1510 O O . VAL A 1 195 ? -10.023 -7.459 21.337 1.00 97.12 195 VAL A O 1
ATOM 1513 N N . VAL A 1 196 ? -9.297 -6.288 19.556 1.00 96.69 196 VAL A N 1
ATOM 1514 C CA . VAL A 1 196 ? -10.166 -6.960 18.583 1.00 96.69 196 VAL A CA 1
ATOM 1515 C C . VAL A 1 196 ? -9.637 -8.374 18.341 1.00 96.69 196 VAL A C 1
ATOM 1517 O O . VAL A 1 196 ? -8.517 -8.548 17.868 1.00 96.69 196 VAL A O 1
ATOM 1520 N N . VAL A 1 197 ? -10.456 -9.391 18.595 1.00 96.50 197 VAL A N 1
ATOM 1521 C CA . VAL A 1 197 ? -10.128 -10.796 18.302 1.00 96.50 197 VAL A CA 1
ATOM 1522 C C . VAL A 1 197 ? -11.227 -11.440 17.467 1.00 96.50 197 VAL A C 1
ATOM 1524 O O . VAL A 1 197 ? -12.362 -10.966 17.445 1.00 96.50 197 VAL A O 1
ATOM 1527 N N . LYS A 1 198 ? -10.914 -12.534 16.769 1.00 94.44 198 LYS A N 1
ATOM 1528 C CA . LYS A 1 198 ? -11.947 -13.375 16.153 1.00 94.44 198 LYS A CA 1
ATOM 1529 C C . LYS A 1 198 ? -12.513 -14.315 17.211 1.00 94.44 198 LYS A C 1
ATOM 1531 O O . LYS A 1 198 ? -11.752 -14.957 17.933 1.00 94.44 198 LYS A O 1
ATOM 1536 N N . ARG A 1 199 ? -13.838 -14.408 17.290 1.00 89.19 199 ARG A N 1
ATOM 1537 C CA . ARG A 1 199 ? -14.544 -15.405 18.089 1.00 89.19 199 ARG A CA 1
ATOM 1538 C C . ARG A 1 199 ? -14.063 -16.780 17.632 1.00 89.19 199 ARG A C 1
ATOM 1540 O O . ARG A 1 199 ? -14.183 -17.122 16.458 1.00 89.19 199 ARG A O 1
ATOM 1547 N N . GLN A 1 200 ? -13.456 -17.526 18.549 1.00 75.44 200 GLN A N 1
ATOM 1548 C CA . GLN A 1 200 ? -13.152 -18.930 18.303 1.00 75.44 200 GLN A CA 1
ATOM 1549 C C . GLN A 1 200 ? -14.488 -19.674 18.195 1.00 75.44 200 GLN A C 1
ATOM 1551 O O . GLN A 1 200 ? -15.386 -19.417 19.000 1.00 75.44 200 GLN A O 1
ATOM 1556 N N . ALA A 1 201 ? -14.627 -20.487 17.146 1.00 58.12 201 ALA A N 1
ATOM 1557 C CA . ALA A 1 201 ? -15.797 -21.335 16.931 1.00 58.12 201 ALA A CA 1
ATOM 1558 C C . ALA A 1 201 ? -15.901 -22.415 18.014 1.00 58.12 201 ALA A C 1
ATOM 1560 O O . ALA A 1 201 ? -14.833 -22.908 18.446 1.00 58.12 201 ALA A O 1
#